Protein 6IS3 (pdb70)

Secondary structure (DSSP, 8-state):
--EEEEE-S-HHHHHHHHHHHHHTT-EEEEESSHHHHHHHHHHS--SEEEEESS-SSS-HHHHHHHHHHH----EEEEES---HHHHHHHHHTT-SEEEESS--HHHHHHHHHHHHTT-/--S-EEEEE-S-HHHHHHHHHHHHTTT-EEEEESSHHHHHHHHHHS--SEEEEESS-SSS-HHHHHHHHHHH----EEEEES---HHHHHHHHHTT-SEEEESS--HHHHHHHHHHHHTT-

B-factor: mean 36.01, std 20.31, range [8.59, 157.84]

Structure (mmCIF, N/CA/C/O backbone):
data_6IS3
#
_entry.id   6IS3
#
_cell.length_a   38.375
_cell.length_b   41.208
_cell.length_c   42.877
_cell.angle_alpha   97.50
_cell.angle_beta   118.85
_cell.angle_gamma   96.06
#
_symmetry.space_group_name_H-M   'P 1'
#
loop_
_entity.id
_entity.type
_entity.pdbx_descri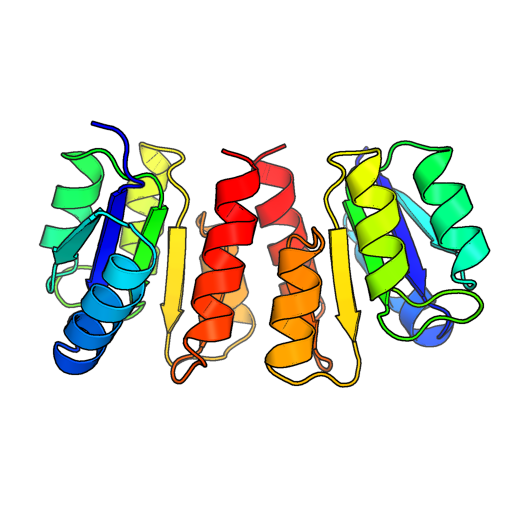ption
1 polymer 'Response regulator ArlR'
2 non-polymer 'CALCIUM ION'
3 non-polymer '2-(N-MORPHOLINO)-ETHANESULFONIC ACID'
4 water water
#
loop_
_atom_site.group_PDB
_atom_site.id
_atom_site.type_symbol
_atom_site.label_atom_id
_atom_site.label_alt_id
_atom_site.label_comp_id
_atom_site.label_asym_id
_atom_site.label_entity_id
_atom_site.label_seq_id
_atom_site.pdbx_PDB_ins_code
_atom_site.Cartn_x
_atom_site.Cartn_y
_atom_site.Cartn_z
_atom_site.occupancy
_atom_site.B_iso_or_equiv
_atom_site.auth_seq_id
_atom_site.auth_comp_id
_atom_site.auth_asym_id
_atom_site.auth_atom_id
_atom_site.pdbx_PDB_model_num
ATOM 1 N N . HIS A 1 6 ? 0.668 35.774 15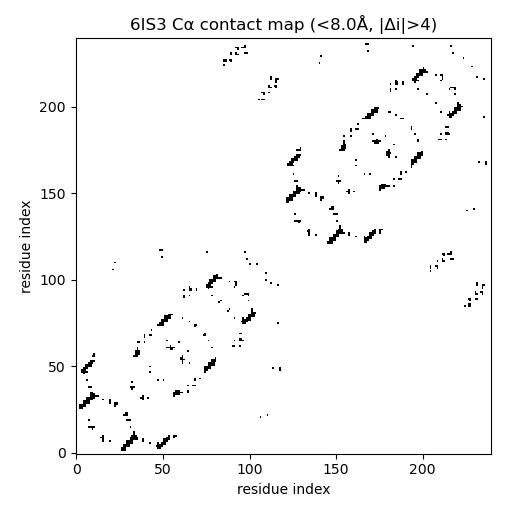.521 1.00 60.16 -1 HIS C N 1
ATOM 2 C CA . HIS A 1 6 ? 0.581 34.409 16.111 1.00 85.38 -1 HIS C CA 1
ATOM 3 C C . HIS A 1 6 ? 1.370 33.428 15.254 1.00 73.47 -1 HIS C C 1
ATOM 4 O O . HIS A 1 6 ? 1.689 33.712 14.096 1.00 87.32 -1 HIS C O 1
ATOM 8 N N . HIS A 1 7 ? 1.678 32.267 15.831 1.00 70.27 0 HIS C N 1
ATOM 9 C CA . HIS A 1 7 ? 2.622 31.336 15.229 1.00 81.16 0 HIS C CA 1
ATOM 10 C C . HIS A 1 7 ? 2.197 29.896 15.481 1.00 48.64 0 HIS C C 1
ATOM 11 O O . HIS A 1 7 ? 2.208 29.068 14.565 1.00 68.95 0 HIS C O 1
ATOM 25 N N . HIS A 1 8 ? 1.813 29.590 16.716 1.00 36.15 1 HIS C N 1
ATOM 26 C CA . HIS A 1 8 ? 1.583 28.206 17.093 1.00 32.41 1 HIS C CA 1
ATOM 27 C C . HIS A 1 8 ? 0.384 27.631 16.353 1.00 26.72 1 HIS C C 1
ATOM 28 O O . HIS A 1 8 ? -0.585 28.328 16.045 1.00 28.43 1 HIS C O 1
ATOM 42 N N . THR A 1 9 ? 0.471 26.338 16.063 1.00 19.76 2 THR C N 1
ATOM 43 C CA . THR A 1 9 ? -0.660 25.600 15.521 1.00 20.5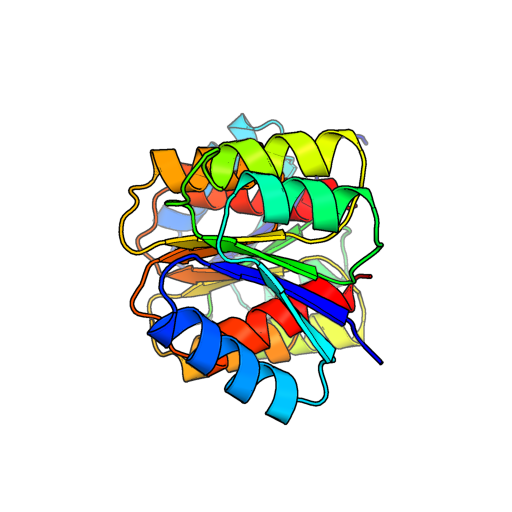7 2 THR C CA 1
ATOM 44 C C . THR A 1 9 ? -1.869 25.730 16.447 1.00 21.00 2 THR C C 1
ATOM 45 O O . THR A 1 9 ? -1.740 25.642 17.673 1.00 21.93 2 THR C O 1
ATOM 56 N N . GLN A 1 10 ? -3.053 25.965 15.855 1.00 19.74 3 GLN C N 1
ATOM 57 C CA . GLN A 1 10 ? -4.295 26.187 16.597 1.00 17.25 3 GLN C CA 1
ATOM 58 C C . GLN A 1 10 ? -5.231 24.997 16.381 1.00 14.84 3 GLN C C 1
ATOM 59 O O . GLN A 1 10 ? -5.566 24.658 15.239 1.00 16.60 3 GLN C O 1
ATOM 73 N N . ILE A 1 11 ? -5.614 24.364 17.481 1.00 17.24 4 ILE C N 1
ATOM 74 C CA . ILE A 1 11 ? -6.452 23.166 17.463 1.00 15.54 4 ILE C CA 1
ATOM 75 C C . ILE A 1 11 ? -7.708 23.425 18.282 1.00 19.16 4 ILE C C 1
ATOM 76 O O . ILE A 1 11 ? -7.651 24.006 19.375 1.00 19.16 4 ILE C O 1
ATOM 92 N N . LEU A 1 12 ? -8.849 23.008 17.737 1.00 16.50 5 LEU C N 1
ATOM 93 C CA . LEU A 1 12 ? -10.129 23.003 18.431 1.00 15.67 5 LEU C CA 1
ATOM 94 C C . LEU A 1 12 ? -10.480 21.559 18.776 1.00 16.98 5 LEU C C 1
ATOM 95 O O . LEU A 1 12 ? -10.442 20.680 17.901 1.00 18.33 5 LEU C O 1
ATOM 111 N N . ILE A 1 13 ? -10.834 21.310 20.031 1.00 15.31 6 ILE C N 1
ATOM 112 C CA . ILE A 1 13 ? -11.380 20.021 20.449 1.00 17.52 6 ILE C CA 1
ATOM 113 C C . ILE A 1 13 ? -12.845 20.227 20.770 1.00 19.06 6 ILE C C 1
ATOM 114 O O . ILE A 1 13 ? -13.188 21.128 21.542 1.00 18.84 6 ILE C O 1
ATOM 130 N N . VAL A 1 14 ? -13.710 19.373 20.228 1.00 18.24 7 VAL C N 1
ATOM 131 C CA . VAL A 1 14 ? -15.123 19.389 20.598 1.00 16.83 7 VAL C CA 1
ATOM 132 C C . VAL A 1 14 ? -15.419 18.043 21.236 1.00 25.98 7 VAL C C 1
ATOM 133 O O . VAL A 1 14 ? -15.452 17.022 20.542 1.00 23.17 7 VAL C O 1
ATOM 146 N N . GLU A 1 15 ? -15.586 18.043 22.557 1.00 25.69 8 GLU C N 1
ATOM 147 C CA . GLU A 1 15 ? -15.617 16.817 23.354 1.00 27.42 8 GLU C CA 1
ATOM 148 C C . GLU A 1 15 ? -16.398 17.125 24.620 1.00 27.45 8 GLU C C 1
ATOM 149 O O . GLU A 1 15 ? -16.033 18.053 25.345 1.00 25.90 8 GLU C O 1
ATOM 161 N N . ASP A 1 16 ? -17.486 16.390 24.865 1.00 35.58 9 ASP C N 1
ATOM 162 C CA . ASP A 1 16 ? -18.291 16.603 26.064 1.00 36.04 9 ASP C CA 1
ATOM 163 C C . ASP A 1 16 ? -17.848 15.739 27.240 1.00 48.03 9 ASP C C 1
ATOM 164 O O . ASP A 1 16 ? -18.259 16.011 28.374 1.00 61.90 9 ASP C O 1
ATOM 173 N N . GLU A 1 17 ? -17.011 14.730 27.009 1.00 40.89 10 GLU C N 1
ATOM 174 C CA . GLU A 1 17 ? -16.427 13.940 28.094 1.00 39.99 10 GLU C CA 1
ATOM 175 C C . GLU A 1 17 ? -15.264 14.753 28.669 1.00 39.81 10 GLU C C 1
ATOM 176 O O . GLU A 1 17 ? -14.136 14.700 28.167 1.00 39.20 10 GLU C O 1
ATOM 188 N N . GLN A 1 18 ? -15.539 15.506 29.743 1.00 48.14 11 GLN C N 1
ATOM 189 C CA . GLN A 1 18 ? -14.626 16.563 30.175 1.00 52.17 11 GLN C CA 1
ATOM 190 C C . GLN A 1 18 ? -13.289 16.020 30.668 1.00 46.78 11 GLN C C 1
ATOM 191 O O . GLN A 1 18 ? -12.273 16.718 30.573 1.00 61.31 11 GLN C O 1
ATOM 205 N N . ASN A 1 19 ? -13.255 14.793 31.188 1.00 42.71 12 ASN C N 1
ATOM 206 C CA . ASN A 1 19 ? -11.981 14.198 31.586 1.00 47.93 12 ASN C CA 1
ATOM 207 C C . ASN A 1 19 ? -11.074 13.961 30.381 1.00 47.60 12 ASN C C 1
ATOM 208 O O . ASN A 1 19 ? -9.892 14.328 30.402 1.00 63.07 12 ASN C O 1
ATOM 219 N N . LEU A 1 20 ? -11.601 13.338 29.321 1.00 39.94 13 LEU C N 1
ATOM 220 C CA . LEU A 1 20 ? -10.809 13.185 28.106 1.00 43.71 13 LEU C CA 1
ATOM 221 C C . LEU A 1 20 ? -10.465 14.543 27.523 1.00 30.62 13 LEU C C 1
ATOM 222 O O . LEU A 1 20 ? -9.349 14.752 27.022 1.00 33.07 13 LEU C O 1
ATOM 238 N N . ALA A 1 21 ? -11.415 15.478 27.573 1.00 27.42 14 ALA C N 1
ATOM 239 C CA . ALA A 1 21 ? -11.157 16.800 27.012 1.00 30.55 14 ALA C CA 1
ATOM 240 C C . ALA A 1 21 ? -9.955 17.447 27.679 1.00 28.74 14 ALA C C 1
ATOM 241 O O . ALA A 1 21 ? -9.127 18.070 27.010 1.00 26.44 14 ALA C O 1
ATOM 248 N N . ARG A 1 22 ? -9.847 17.334 29.006 1.00 32.04 15 ARG C N 1
ATOM 249 C CA . ARG A 1 22 ? -8.743 18.005 29.675 1.00 33.67 15 ARG C CA 1
ATOM 250 C C . ARG A 1 22 ? -7.433 17.250 29.475 1.00 27.65 15 ARG C C 1
ATOM 251 O O . ARG A 1 22 ? -6.372 17.878 29.390 1.00 29.57 15 ARG C O 1
ATOM 272 N N . PHE A 1 23 ? -7.487 15.918 29.351 1.00 32.99 16 PHE C N 1
ATOM 273 C CA . PHE A 1 23 ? -6.292 15.149 29.002 1.00 42.37 16 PHE C CA 1
ATOM 274 C C . PHE A 1 23 ? -5.774 15.536 27.622 1.00 27.25 16 PHE C C 1
ATOM 275 O O . PHE A 1 23 ? -4.565 15.733 27.425 1.00 27.58 16 PHE C O 1
ATOM 292 N N . LEU A 1 24 ? -6.677 15.661 26.647 1.00 28.48 17 LEU C N 1
ATOM 293 C CA . LEU A 1 24 ? -6.253 16.037 25.302 1.00 30.36 17 LEU C CA 1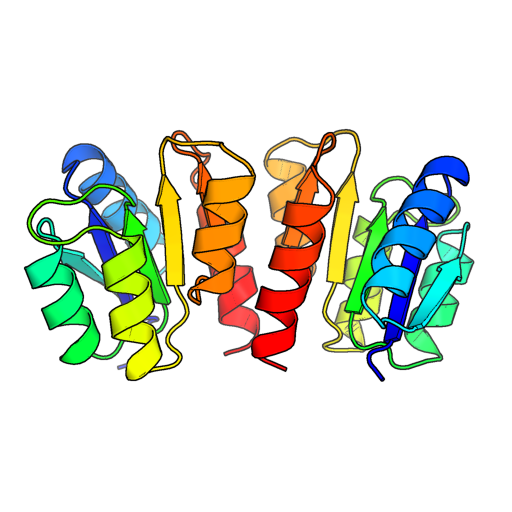
ATOM 294 C C . LEU A 1 24 ? -5.682 17.446 25.268 1.00 23.46 17 LEU C C 1
ATOM 295 O O . LEU A 1 24 ? -4.665 17.695 24.613 1.00 26.05 17 LEU C O 1
ATOM 311 N N . GLU A 1 25 ? -6.344 18.396 25.925 1.00 25.14 18 GLU C N 1
ATOM 312 C CA . GLU A 1 25 ? -5.813 19.750 25.953 1.00 30.32 18 GLU C CA 1
ATOM 313 C C . GLU A 1 25 ? -4.399 19.759 26.518 1.00 23.19 18 GLU C C 1
ATOM 314 O O . GLU A 1 25 ? -3.500 20.401 25.967 1.00 28.75 18 GLU C O 1
ATOM 326 N N . LEU A 1 26 ? -4.171 19.033 27.613 1.00 25.97 19 LEU C N 1
ATOM 327 C CA . LEU A 1 26 ? -2.843 19.065 28.215 1.00 30.56 19 LEU C CA 1
ATOM 328 C C . LEU A 1 26 ? -1.815 18.417 27.302 1.00 29.96 19 LEU C C 1
ATOM 329 O O . LEU A 1 26 ? -0.741 18.980 27.065 1.00 28.83 19 LEU C O 1
ATOM 345 N N . GLU A 1 27 ? -2.140 17.242 26.746 1.00 24.83 20 GLU C N 1
ATOM 346 C CA . GLU A 1 27 ? -1.200 16.561 25.863 1.00 25.19 20 GLU C CA 1
ATOM 347 C C . GLU A 1 27 ? -0.897 17.394 24.622 1.00 23.01 20 GLU C C 1
ATOM 348 O O . GLU A 1 27 ? 0.263 17.487 24.192 1.00 24.84 20 GLU C O 1
ATOM 360 N N . LEU A 1 28 ? -1.928 17.993 24.013 1.00 22.13 21 LEU C N 1
ATOM 361 C CA . LEU A 1 28 ? -1.693 18.814 22.833 1.00 23.27 21 LEU C CA 1
ATOM 362 C C . LEU A 1 28 ? -0.914 20.082 23.184 1.00 24.44 21 LEU C C 1
ATOM 363 O O . LEU A 1 28 ? -0.047 20.519 22.409 1.00 22.23 21 LEU C O 1
ATOM 379 N N . THR A 1 29 ? -1.206 20.693 24.335 1.00 24.45 22 THR C N 1
ATOM 380 C CA . THR A 1 29 ? -0.466 21.890 24.715 1.00 23.04 22 THR C CA 1
ATOM 381 C C . THR A 1 29 ? 1.018 21.582 24.905 1.00 24.72 22 THR C C 1
ATOM 382 O O . THR A 1 29 ? 1.869 22.455 24.680 1.00 24.73 22 THR C O 1
ATOM 393 N N . HIS A 1 30 ? 1.350 20.355 25.315 1.00 31.30 23 HIS C N 1
ATOM 394 C CA . HIS A 1 30 ? 2.746 19.962 25.466 1.00 30.42 23 HIS C CA 1
ATOM 395 C C . HIS A 1 30 ? 3.444 19.714 24.133 1.00 39.15 23 HIS C C 1
ATOM 396 O O . HIS A 1 30 ? 4.667 19.546 24.123 1.00 38.27 23 HIS C O 1
ATOM 410 N N . GLU A 1 31 ? 2.711 19.676 23.020 1.00 25.87 24 GLU C N 1
ATOM 411 C CA . GLU A 1 31 ? 3.297 19.647 21.690 1.00 28.39 24 GLU C CA 1
ATOM 412 C C . GLU A 1 31 ? 3.421 21.032 21.081 1.00 26.25 24 GLU C C 1
ATOM 413 O O . GLU A 1 31 ? 3.626 21.143 19.868 1.00 29.20 24 GLU C O 1
ATOM 425 N N . ASN A 1 32 ? 3.301 22.091 21.901 1.00 24.33 25 ASN C N 1
ATOM 426 C CA . ASN A 1 32 ? 3.350 23.487 21.452 1.00 23.91 25 ASN C CA 1
ATOM 427 C C . ASN A 1 32 ? 2.151 23.859 20.580 1.00 30.42 25 ASN C C 1
ATOM 428 O O . ASN A 1 32 ? 2.275 24.672 19.655 1.00 28.82 25 ASN C O 1
ATOM 439 N N . TYR A 1 33 ? 1.001 23.255 20.851 1.00 23.06 26 TYR C N 1
ATOM 440 C CA . TYR A 1 33 ? -0.244 23.614 20.200 1.00 21.08 26 TYR C CA 1
ATOM 441 C C . TYR A 1 33 ? -1.065 24.543 21.092 1.00 20.47 26 TYR C C 1
ATOM 442 O O . TYR A 1 33 ? -1.028 24.446 22.320 1.00 25.87 26 TYR C O 1
ATOM 460 N N . ASN A 1 34 ? -1.781 25.474 20.461 1.00 21.50 27 ASN C N 1
ATOM 461 C CA . ASN A 1 34 ? -2.703 26.380 21.153 1.00 22.16 27 ASN C CA 1
ATOM 462 C C . ASN A 1 34 ? -4.120 25.822 20.981 1.00 25.41 27 ASN C C 1
ATOM 463 O O . ASN A 1 34 ? -4.665 25.795 19.870 1.00 28.86 27 ASN C O 1
ATOM 474 N N . VAL A 1 35 ? -4.712 25.379 22.084 1.00 18.94 28 VAL C N 1
ATOM 475 C CA . VAL A 1 35 ? -5.896 24.539 22.096 1.00 18.92 28 VAL C CA 1
ATOM 476 C C . VAL A 1 35 ? -7.072 25.343 22.636 1.00 21.76 28 VAL C C 1
ATOM 477 O O . VAL A 1 35 ? -6.968 25.980 23.698 1.00 23.48 28 VAL C O 1
ATOM 490 N N . ASP A 1 36 ? -8.191 25.296 21.917 1.00 20.07 29 ASP C N 1
ATOM 491 C CA . ASP A 1 36 ? -9.486 25.721 22.439 1.00 16.20 29 ASP C CA 1
ATOM 492 C C . ASP A 1 36 ? -10.371 24.486 22.520 1.00 19.80 29 ASP C C 1
ATOM 493 O O . ASP A 1 36 ? -10.232 23.558 21.718 1.00 23.13 29 ASP C O 1
ATOM 502 N N . THR A 1 37 ? -11.257 24.471 23.517 1.00 20.72 30 THR C N 1
ATOM 503 C CA . THR A 1 37 ? -12.138 23.347 23.774 1.00 19.33 30 THR C CA 1
ATOM 504 C C . THR A 1 37 ? -13.578 23.833 23.809 1.00 21.37 30 THR C C 1
ATOM 505 O O . THR A 1 37 ? -13.868 24.907 24.366 1.00 22.48 30 THR C O 1
ATOM 516 N N . GLU A 1 38 ? -14.471 23.019 23.233 1.00 22.54 31 GLU C N 1
ATOM 517 C CA . GLU A 1 38 ? -15.914 23.188 23.350 1.00 21.79 31 GLU C CA 1
ATOM 518 C C . GLU A 1 38 ? -16.538 21.870 23.789 1.00 19.76 31 GLU C C 1
ATOM 519 O O . GLU A 1 38 ? -16.109 20.794 23.373 1.00 23.29 31 GLU C O 1
ATOM 531 N N . TYR A 1 39 ? -17.532 21.963 24.681 1.00 23.12 32 TYR C N 1
ATOM 532 C CA . TYR A 1 39 ? -18.182 20.781 25.218 1.00 28.14 32 TYR C CA 1
ATOM 533 C C . TYR A 1 39 ? -19.518 20.491 24.548 1.00 33.24 32 TYR C C 1
ATOM 534 O O . TYR A 1 39 ? -20.001 19.357 24.624 1.00 59.45 32 TYR C O 1
ATOM 552 N N . ASP A 1 40 ? -20.102 21.477 23.881 1.00 28.41 33 ASP C N 1
ATOM 553 C CA . ASP A 1 40 ? -21.388 21.354 23.213 1.00 28.23 33 ASP C CA 1
ATOM 554 C C . ASP A 1 40 ? -21.185 21.361 21.702 1.00 25.98 33 ASP C C 1
ATOM 555 O O . ASP A 1 40 ? -20.359 22.118 21.186 1.00 26.28 33 ASP C O 1
ATOM 564 N N . GLY A 1 41 ? -21.915 20.490 21.000 1.00 28.91 34 GLY C N 1
ATOM 565 C CA . GLY A 1 41 ? -21.697 20.343 19.565 1.00 30.03 34 GLY C CA 1
ATOM 566 C C . GLY A 1 41 ? -22.014 21.614 18.798 1.00 26.39 34 GLY C C 1
ATOM 567 O O . GLY A 1 41 ? -21.312 21.968 17.845 1.00 25.49 34 GLY C O 1
ATOM 571 N N . GLN A 1 42 ? -23.076 22.313 19.192 1.00 26.82 35 GLN C N 1
ATOM 572 C CA . GLN A 1 42 ? -23.402 23.567 18.526 1.00 25.65 35 GLN C CA 1
ATOM 573 C C . GLN A 1 42 ? -22.370 24.640 18.849 1.00 26.77 35 GLN C C 1
ATOM 574 O O . GLN A 1 42 ? -21.919 25.369 17.958 1.00 25.64 35 GLN C O 1
ATOM 588 N N . ASP A 1 43 ? -21.982 24.763 20.119 1.00 25.31 36 ASP C N 1
ATOM 589 C CA . ASP A 1 43 ? -20.886 25.665 20.456 1.00 21.54 36 ASP C CA 1
ATOM 590 C C . ASP A 1 43 ? -19.641 25.312 19.649 1.00 19.94 36 ASP C C 1
ATOM 591 O O . ASP A 1 43 ? -18.875 26.197 19.246 1.00 23.31 36 ASP C O 1
ATOM 600 N N . GLY A 1 44 ? -19.409 24.017 19.434 1.00 19.26 37 GLY C N 1
ATOM 601 C CA . GLY A 1 44 ? -18.229 23.598 18.692 1.00 20.81 37 GLY C CA 1
ATOM 602 C C . GLY A 1 44 ? -18.311 24.000 17.237 1.00 18.93 37 GLY C C 1
ATOM 603 O O . GLY A 1 44 ? -17.334 24.493 16.672 1.00 20.23 37 GLY C O 1
ATOM 607 N N . LEU A 1 45 ? -19.470 23.800 16.611 1.00 22.23 38 LEU C N 1
ATOM 608 C CA . LEU A 1 45 ? -19.660 24.262 15.239 1.00 24.72 38 LEU C CA 1
ATOM 609 C C . LEU A 1 45 ? -19.517 25.776 15.149 1.00 21.81 38 LEU C C 1
ATOM 610 O O . LEU A 1 45 ? -18.828 26.305 14.264 1.00 21.03 38 LEU C O 1
ATOM 626 N N . ASP A 1 46 ? -20.172 26.497 16.059 1.00 20.68 39 ASP C N 1
ATOM 627 C CA . ASP A 1 46 ? -20.044 27.947 16.080 1.00 20.33 39 ASP C CA 1
ATOM 628 C C . ASP A 1 46 ? -18.592 28.386 16.161 1.00 20.90 39 ASP C C 1
ATOM 629 O O . ASP A 1 46 ? -18.191 29.345 15.491 1.00 23.54 39 ASP C O 1
ATOM 638 N N . LYS A 1 47 ? -17.798 27.722 17.007 1.00 18.80 40 LYS C N 1
ATOM 639 C CA . LYS A 1 47 ? -16.423 28.147 17.226 1.00 18.19 40 LYS C CA 1
ATOM 640 C C . LYS A 1 47 ? -15.585 27.854 15.997 1.00 18.80 40 LYS C C 1
ATOM 641 O O . LYS A 1 47 ? -14.729 28.665 15.610 1.00 19.80 40 LYS C O 1
ATOM 660 N N . ALA A 1 48 ? -15.841 26.712 15.359 1.00 19.81 41 ALA C N 1
ATOM 661 C CA . ALA A 1 48 ? -15.110 26.352 14.151 1.00 17.88 41 ALA C CA 1
ATOM 662 C C . ALA A 1 48 ? -15.321 27.387 13.058 1.00 19.97 41 ALA C C 1
ATOM 663 O O . ALA A 1 48 ? -14.423 27.648 12.245 1.00 21.98 41 ALA C O 1
ATOM 670 N N . LEU A 1 49 ? -16.533 27.928 12.960 1.00 18.71 42 LEU C N 1
ATOM 671 C CA . LEU A 1 49 ? -16.846 28.864 11.892 1.00 19.22 42 LEU C CA 1
ATOM 672 C C . LEU A 1 49 ? -16.485 30.300 12.239 1.00 22.33 42 LEU C C 1
ATOM 673 O O . LEU A 1 49 ? -16.458 31.142 11.338 1.00 30.42 42 LEU C O 1
ATOM 689 N N . SER A 1 50 ? -16.176 30.600 13.506 1.00 24.64 43 SER C N 1
ATOM 690 C CA . SER A 1 50 ? -15.852 31.960 13.913 1.00 25.48 43 SER C CA 1
ATOM 691 C C . SER A 1 50 ? -14.385 32.183 14.259 1.00 22.96 43 SER C C 1
ATOM 692 O O . SER A 1 50 ? -13.989 33.331 14.496 1.00 27.71 43 SER C O 1
ATOM 700 N N . HIS A 1 51 ? -13.570 31.134 14.285 1.00 20.17 44 HIS C N 1
ATOM 701 C CA . HIS A 1 51 ? -12.167 31.245 14.649 1.00 17.90 44 HIS C CA 1
ATOM 702 C C . HIS A 1 51 ? -11.341 30.301 13.783 1.00 17.28 44 HIS C C 1
ATOM 703 O O . HIS A 1 51 ? -11.814 29.247 13.348 1.00 18.85 44 HIS C O 1
ATOM 717 N N . TYR A 1 52 ? -10.109 30.707 13.507 1.00 20.16 45 TYR C N 1
ATOM 718 C CA . TYR A 1 52 ? -9.260 29.937 12.615 1.00 24.48 45 TYR C CA 1
ATOM 719 C C . TYR A 1 52 ? -8.595 28.804 13.377 1.00 19.37 45 TYR C C 1
ATOM 720 O O . TYR A 1 52 ? -8.019 29.009 14.451 1.00 19.44 45 TYR C O 1
ATOM 738 N N . TYR A 1 53 ? -8.672 27.609 12.806 1.00 16.48 46 TYR C N 1
ATOM 739 C CA . TYR A 1 53 ? -7.969 26.453 13.338 1.00 14.88 46 TYR C CA 1
ATOM 740 C C . TYR A 1 53 ? -7.182 25.765 12.234 1.00 18.67 46 TYR C C 1
ATOM 741 O O . TYR A 1 53 ? -7.632 25.681 11.088 1.00 18.60 46 TYR C O 1
ATOM 759 N N . ASP A 1 54 ? -6.000 25.280 12.599 1.00 15.61 47 ASP C N 1
ATOM 760 C CA . ASP A 1 54 ? -5.253 24.406 11.702 1.00 15.88 47 ASP C CA 1
ATOM 761 C C . ASP A 1 54 ? -5.839 22.999 11.663 1.00 18.22 47 ASP C C 1
ATOM 762 O O . ASP A 1 54 ? -5.665 22.289 10.667 1.00 19.00 47 ASP C O 1
ATOM 771 N N . LEU A 1 55 ? -6.524 22.569 12.725 1.00 16.49 48 LEU C N 1
ATOM 772 C CA . LEU A 1 55 ? -7.075 21.219 12.775 1.00 14.13 48 LEU C CA 1
ATOM 773 C C . LEU A 1 55 ? -8.153 21.211 13.855 1.00 15.54 48 LEU C C 1
ATOM 774 O O . LEU A 1 55 ? -8.012 21.873 14.879 1.00 15.39 48 LEU C O 1
ATOM 790 N N . ILE A 1 56 ? -9.212 20.444 13.620 1.00 14.73 49 ILE C N 1
ATOM 791 C CA . ILE A 1 56 ? -10.343 20.316 14.529 1.00 15.11 49 ILE C CA 1
ATOM 792 C C . ILE A 1 56 ? -10.509 18.846 14.864 1.00 18.46 49 ILE C C 1
ATOM 793 O O . ILE A 1 56 ? -10.512 18.002 13.954 1.00 16.10 49 ILE C O 1
ATOM 809 N N . ILE A 1 57 ? -10.674 18.542 16.162 1.00 13.99 50 ILE C N 1
ATOM 810 C CA . ILE A 1 57 ? -10.932 17.191 16.657 1.00 15.37 50 ILE C CA 1
ATOM 811 C C . ILE A 1 57 ? -12.378 17.155 17.128 1.00 18.43 50 ILE C C 1
ATOM 812 O O . ILE A 1 57 ? -12.771 17.949 17.984 1.00 17.99 50 ILE C O 1
ATOM 828 N N . LEU A 1 58 ? -13.175 16.236 16.570 1.00 18.73 51 LEU C N 1
ATOM 829 C CA . LEU A 1 58 ? -14.590 16.128 16.890 1.00 15.63 51 LEU C CA 1
ATOM 830 C C . LEU A 1 58 ? -14.930 14.755 17.454 1.00 22.82 51 LEU C C 1
ATOM 831 O O . LEU A 1 58 ? -14.718 13.723 16.793 1.00 21.92 51 LEU C O 1
ATOM 847 N N . ASP A 1 59 ? -15.547 14.755 18.625 1.00 22.57 52 ASP C N 1
ATOM 848 C CA . ASP A 1 59 ? -16.194 13.548 19.129 1.00 26.39 52 ASP C CA 1
ATOM 849 C C . ASP A 1 59 ? -17.466 13.303 18.329 1.00 26.18 52 ASP C C 1
ATOM 850 O O . ASP A 1 59 ? -18.190 14.240 17.982 1.00 33.18 52 ASP C O 1
ATOM 859 N N . LEU A 1 60 ? -17.750 12.026 18.043 1.00 36.22 53 LEU C N 1
ATOM 860 C CA . LEU A 1 60 ? -18.913 11.697 17.219 1.00 48.87 53 LEU C CA 1
ATOM 861 C C . LEU A 1 60 ? -20.218 12.058 17.922 1.00 36.25 53 LEU C C 1
ATOM 862 O O . LEU A 1 60 ? -21.130 12.605 17.294 1.00 40.94 53 LEU C O 1
ATOM 878 N N . MET A 1 61 ? -20.334 11.753 19.217 1.00 40.14 54 MET C N 1
ATOM 879 C CA . MET A 1 61 ? -21.593 11.891 19.945 1.00 55.42 54 MET C CA 1
ATOM 880 C C . MET A 1 61 ? -21.507 13.114 20.847 1.00 46.30 54 MET C C 1
ATOM 881 O O . MET A 1 61 ? -20.740 13.128 21.817 1.00 41.10 54 MET C O 1
ATOM 895 N N . LEU A 1 62 ? -22.313 14.122 20.541 1.00 35.34 55 LEU C N 1
ATOM 896 C CA . LEU A 1 62 ? -22.249 15.403 21.219 1.00 43.01 55 LEU C CA 1
ATOM 897 C C . LEU A 1 62 ? -23.647 15.936 21.451 1.00 42.01 55 LEU C C 1
ATOM 898 O O . LEU A 1 62 ? -24.554 15.690 20.642 1.00 50.26 55 LEU C O 1
ATOM 914 N N . PRO A 1 63 ? -23.852 16.706 22.515 1.00 46.87 56 PRO C N 1
ATOM 915 C CA . PRO A 1 63 ? -25.137 17.379 22.684 1.00 38.73 56 PRO C CA 1
ATOM 916 C C . PRO A 1 63 ? -25.344 18.405 21.586 1.00 50.69 56 PRO C C 1
ATOM 917 O O . PRO A 1 63 ? -24.384 18.920 21.004 1.00 32.17 56 PRO C O 1
ATOM 928 N N . SER A 1 64 ? -26.623 18.659 21.289 1.00 41.30 57 SER C N 1
ATOM 929 C CA . SER A 1 64 ? -27.082 19.690 20.360 1.00 43.11 57 SER C CA 1
ATOM 930 C C . SER A 1 64 ? -26.968 19.239 18.908 1.00 39.54 57 SER C C 1
ATOM 931 O O . SER A 1 64 ? -27.963 19.229 18.178 1.00 43.94 57 SER C O 1
ATOM 939 N N . ILE A 1 65 ? -25.766 18.878 18.469 1.00 34.43 58 ILE C N 1
ATOM 940 C CA . ILE A 1 65 ? -25.536 18.463 17.090 1.00 44.24 58 ILE C CA 1
ATOM 941 C C . ILE A 1 65 ? -24.392 17.459 17.112 1.00 42.25 58 ILE C C 1
ATOM 942 O O . ILE A 1 65 ? -23.447 17.601 17.890 1.00 33.88 58 ILE C O 1
ATOM 958 N N . ASN A 1 66 ? -24.492 16.418 16.290 1.00 38.61 59 ASN C N 1
ATOM 959 C CA . ASN A 1 66 ? -23.537 15.327 16.393 1.00 30.85 59 ASN C CA 1
ATOM 960 C C . ASN A 1 66 ? -22.345 15.555 15.465 1.00 34.54 59 ASN C C 1
ATOM 961 O O . ASN A 1 66 ? -22.353 16.425 14.593 1.00 35.36 59 ASN C O 1
ATOM 972 N N . GLY A 1 67 ? -21.313 14.743 15.668 1.00 29.42 60 GLY C N 1
ATOM 973 C CA . GLY A 1 67 ? -20.031 15.009 15.028 1.00 28.53 60 GLY C CA 1
ATOM 974 C C . GLY A 1 67 ? -20.071 14.941 13.512 1.00 32.53 60 GLY C C 1
ATOM 975 O O . GLY A 1 67 ? -19.406 15.731 12.839 1.00 29.34 60 GLY C O 1
ATOM 979 N N . LEU A 1 68 ? -20.796 13.962 12.948 1.00 32.23 61 LEU C N 1
ATOM 980 C CA . LEU A 1 68 ? -20.851 13.867 11.492 1.00 24.67 61 LEU C CA 1
ATOM 981 C C . LEU A 1 68 ? -21.532 15.088 10.897 1.00 25.99 61 LEU C C 1
ATOM 982 O O . LEU A 1 68 ? -21.097 15.607 9.862 1.00 30.14 61 LEU C O 1
ATOM 998 N N . GLU A 1 69 ? -22.609 15.559 11.535 1.00 29.01 62 GLU C N 1
ATOM 999 C CA . GLU A 1 69 ? -23.285 16.756 11.053 1.00 40.62 62 GLU C CA 1
ATOM 1000 C C . GLU A 1 69 ? -22.395 17.974 11.222 1.00 23.11 62 GLU C C 1
ATOM 1001 O O . GLU A 1 69 ? -22.355 18.854 10.351 1.00 34.34 62 GLU C O 1
ATOM 1013 N N . ILE A 1 70 ? -21.688 18.065 12.357 1.00 28.96 63 ILE C N 1
ATOM 1014 C CA . ILE A 1 70 ? -20.721 19.143 12.524 1.00 22.23 63 ILE C CA 1
ATOM 1015 C C . ILE A 1 70 ? -19.697 19.088 11.406 1.00 23.62 63 ILE C C 1
ATOM 1016 O O . ILE A 1 70 ? -19.425 20.093 10.744 1.00 24.53 63 ILE C O 1
ATOM 1032 N N . CYS A 1 71 ? -19.125 17.901 11.177 1.00 25.23 64 CYS C N 1
ATOM 1033 C CA . CYS A 1 71 ? -18.149 17.720 10.106 1.00 24.89 64 CYS C CA 1
ATOM 1034 C C . CYS A 1 71 ? -18.696 18.233 8.782 1.00 24.50 64 CYS C C 1
ATOM 1035 O O . CYS A 1 71 ? -18.028 18.989 8.067 1.00 28.15 64 CYS C O 1
ATOM 1043 N N . ARG A 1 72 ? -19.897 17.782 8.415 1.00 29.77 65 ARG C N 1
ATOM 1044 C CA . ARG A 1 72 ? -20.502 18.190 7.152 1.00 37.80 65 ARG C CA 1
ATOM 1045 C C . ARG A 1 72 ? -20.702 19.703 7.096 1.00 38.19 65 ARG C C 1
ATOM 1046 O O . ARG A 1 72 ? -20.397 20.347 6.084 1.00 29.13 65 ARG C O 1
ATOM 1067 N N . LYS A 1 73 ? -21.213 20.296 8.181 1.00 38.23 66 LYS C N 1
ATOM 1068 C CA . LYS A 1 73 ? -21.464 21.735 8.179 1.00 33.16 66 LYS C CA 1
ATOM 1069 C C . LYS A 1 73 ? -20.169 22.532 8.054 1.00 31.65 66 LYS C C 1
ATOM 1070 O O . LYS A 1 73 ? -20.131 23.557 7.361 1.00 34.53 66 LYS C O 1
ATOM 1089 N N . ILE A 1 74 ? -19.093 22.079 8.705 1.00 28.89 67 ILE C N 1
ATOM 1090 C CA . ILE A 1 74 ? -17.806 22.751 8.549 1.00 26.12 67 ILE C CA 1
ATOM 1091 C C . ILE A 1 74 ? -17.346 22.668 7.099 1.00 27.40 67 ILE C C 1
ATOM 1092 O O . ILE A 1 74 ? -16.851 23.647 6.530 1.00 28.53 67 ILE C O 1
ATOM 1108 N N . ARG A 1 75 ? -17.508 21.502 6.478 1.00 37.32 68 ARG C N 1
ATOM 1109 C CA . ARG A 1 75 ? -17.003 21.307 5.122 1.00 35.98 68 ARG C CA 1
ATOM 1110 C C . ARG A 1 75 ? -17.733 22.150 4.095 1.00 36.58 68 ARG C C 1
ATOM 1111 O O . ARG A 1 75 ? -17.162 22.464 3.046 1.00 39.93 68 ARG C O 1
ATOM 1132 N N . GLN A 1 76 ? -18.996 22.493 4.349 1.00 44.93 69 GLN C N 1
ATOM 1133 C CA . GLN A 1 76 ? -19.689 23.421 3.468 1.00 47.80 69 GLN C CA 1
ATOM 1134 C C . GLN A 1 76 ? -18.955 24.749 3.376 1.00 59.99 69 GLN C C 1
ATOM 1135 O O . GLN A 1 76 ? 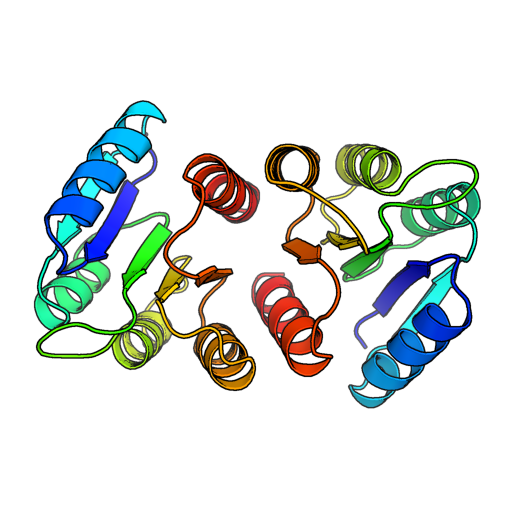-19.088 25.465 2.379 1.00 55.40 69 GLN C O 1
ATOM 1149 N N . GLN A 1 77 ? -18.177 25.095 4.400 1.00 39.21 70 GLN C N 1
ATOM 1150 C CA . GLN A 1 77 ? -17.620 26.432 4.527 1.00 45.14 70 GLN C CA 1
ATOM 1151 C C . GLN A 1 77 ? -16.105 26.494 4.561 1.00 54.15 70 GLN C C 1
ATOM 1152 O O . GLN A 1 77 ? -15.551 27.539 4.222 1.00 32.70 70 GLN C O 1
ATOM 1166 N N . GLN A 1 78 ? -15.415 25.435 4.966 1.00 31.45 71 GLN C N 1
ATOM 1167 C CA . GLN A 1 78 ? -13.965 25.511 5.031 1.00 31.15 71 GLN C CA 1
ATOM 1168 C C . GLN A 1 78 ? -13.352 24.138 4.835 1.00 24.95 71 GLN C C 1
ATOM 1169 O O . GLN A 1 78 ? -14.013 23.101 4.964 1.00 27.26 71 GLN C O 1
ATOM 1183 N N . SER A 1 79 ? -12.067 24.156 4.498 1.00 24.19 72 SER C N 1
ATOM 1184 C CA . SER A 1 79 ? -11.305 22.952 4.217 1.00 27.64 72 SER C CA 1
ATOM 1185 C C . SER A 1 79 ? -10.496 22.486 5.413 1.00 22.99 72 SER C C 1
ATOM 1186 O O . SER A 1 79 ? -9.646 21.599 5.273 1.00 25.31 72 SER C O 1
ATOM 1194 N N . THR A 1 80 ? -10.748 23.067 6.578 1.00 19.05 73 THR C N 1
ATOM 1195 C CA . THR A 1 80 ? -9.980 22.798 7.787 1.00 16.31 73 THR C CA 1
ATOM 1196 C C . THR A 1 80 ? -9.871 21.313 8.052 1.00 16.86 73 THR C C 1
ATOM 1197 O O . THR A 1 80 ? -10.903 20.620 8.093 1.00 19.73 73 THR C O 1
ATOM 1208 N N . PRO A 1 81 ? -8.676 20.767 8.274 1.00 19.15 74 PRO C N 1
ATOM 1209 C CA . PRO A 1 81 ? -8.550 19.357 8.618 1.00 16.22 74 PRO C CA 1
ATOM 1210 C C . PRO A 1 81 ? -9.384 18.993 9.836 1.00 16.42 74 PRO C C 1
ATOM 1211 O O . PRO A 1 81 ? -9.464 19.748 10.800 1.00 17.68 74 PRO C O 1
ATOM 1222 N N . ILE A 1 82 ? -9.983 17.801 9.789 1.00 16.58 75 ILE C N 1
ATOM 1223 C CA . ILE A 1 82 ? -10.858 17.301 10.840 1.00 13.77 75 ILE C CA 1
ATOM 1224 C C . ILE A 1 82 ? -10.448 15.876 11.154 1.00 15.72 75 ILE C C 1
ATOM 1225 O O . ILE A 1 82 ? -10.299 15.059 10.240 1.00 17.29 75 ILE C O 1
ATOM 1241 N N . ILE A 1 83 ? -10.326 15.567 12.441 1.00 15.05 76 ILE C N 1
ATOM 1242 C CA . ILE A 1 83 ? -10.200 14.197 12.913 1.00 18.80 76 ILE C CA 1
ATOM 1243 C C . ILE A 1 83 ? -11.422 13.897 13.761 1.00 19.58 76 ILE C C 1
ATOM 1244 O O . ILE A 1 83 ? -11.738 14.647 14.685 1.00 18.75 76 ILE C O 1
ATOM 1260 N N . ILE A 1 84 ? -12.083 12.783 13.487 1.00 16.32 77 ILE C N 1
ATOM 1261 C CA . ILE A 1 84 ? -13.195 12.309 14.302 1.00 19.00 77 ILE C CA 1
ATOM 1262 C C . ILE A 1 84 ? -12.691 11.245 15.267 1.00 18.45 77 ILE C C 1
ATOM 1263 O O . ILE A 1 84 ? -11.909 10.370 14.880 1.00 20.81 77 ILE C O 1
ATOM 1279 N N . ILE A 1 85 ? -13.101 11.347 16.533 1.00 18.91 78 ILE C N 1
ATOM 1280 C CA . ILE A 1 85 ? -12.867 10.319 17.539 1.00 21.56 78 ILE C CA 1
ATOM 1281 C C . ILE A 1 85 ? -14.217 9.753 17.956 1.00 26.61 78 ILE C C 1
ATOM 1282 O O . ILE A 1 85 ? -15.179 10.503 18.160 1.00 25.00 78 ILE C O 1
ATOM 1298 N N . THR A 1 86 ? -14.289 8.431 18.070 1.00 22.28 79 THR C N 1
ATOM 1299 C CA . THR A 1 86 ? -15.547 7.754 18.365 1.00 20.60 79 THR C CA 1
ATOM 1300 C C . THR A 1 86 ? -15.277 6.488 19.161 1.00 27.16 79 THR C C 1
ATOM 1301 O O . THR A 1 86 ? -14.181 5.926 19.111 1.00 27.03 79 THR C O 1
ATOM 1312 N N . ALA A 1 87 ? -16.306 6.037 19.886 1.00 28.30 80 ALA C N 1
ATOM 1313 C CA . ALA A 1 87 ? -16.303 4.698 20.464 1.00 52.10 80 ALA C CA 1
ATOM 1314 C C . ALA A 1 87 ? -16.792 3.640 19.483 1.00 51.64 80 ALA C C 1
ATOM 1315 O O . ALA A 1 87 ? -16.553 2.449 19.712 1.00 70.78 80 ALA C O 1
ATOM 1322 N N . LYS A 1 88 ? -17.462 4.043 18.404 1.00 56.19 81 LYS C N 1
ATOM 1323 C CA . LYS A 1 88 ? -18.054 3.109 17.453 1.00 64.45 81 LYS C CA 1
ATOM 1324 C C . LYS A 1 88 ? -17.024 2.733 16.392 1.00 66.46 81 LYS C C 1
ATOM 1325 O O . LYS A 1 88 ? -16.542 3.597 15.650 1.00 61.81 81 LYS C O 1
ATOM 1329 N N . SER A 1 89 ? -16.707 1.440 16.308 1.00 73.98 82 SER C N 1
ATOM 1330 C CA . SER A 1 89 ? -15.666 0.931 15.422 1.00 55.29 82 SER C CA 1
ATOM 1331 C C . SER A 1 89 ? -16.211 0.379 14.105 1.00 52.86 82 SER C C 1
ATOM 1332 O O . SER A 1 89 ? -15.468 -0.279 13.368 1.00 63.96 82 SER C O 1
ATOM 1340 N N . ASP A 1 90 ? -17.474 0.639 13.783 1.00 56.73 83 ASP C N 1
ATOM 1341 C CA . ASP A 1 90 ? -18.066 0.095 12.568 1.00 49.46 83 ASP C CA 1
ATOM 1342 C C . ASP A 1 90 ? -17.354 0.624 11.330 1.00 29.83 83 ASP C C 1
ATOM 1343 O O . ASP A 1 90 ? -17.129 1.831 11.193 1.00 38.20 83 ASP C O 1
ATOM 1352 N N . THR A 1 91 ? -17.029 -0.285 10.412 1.00 35.98 84 THR C N 1
ATOM 1353 C CA . THR A 1 91 ? -16.481 0.115 9.122 1.00 47.54 84 THR C CA 1
ATOM 1354 C C . THR A 1 91 ? -17.347 1.188 8.460 1.00 26.92 84 THR C C 1
ATOM 1355 O O . THR A 1 91 ? -16.843 2.201 7.969 1.00 24.58 84 THR C O 1
ATOM 1366 N N . TYR A 1 92 ? -18.660 0.980 8.418 1.00 25.41 85 TYR C N 1
ATOM 1367 C CA . TYR A 1 92 ? -19.488 1.918 7.672 1.00 23.10 85 TYR C CA 1
ATOM 1368 C C . TYR A 1 92 ? -19.541 3.286 8.329 1.00 22.85 85 TYR C C 1
ATOM 1369 O O . TYR A 1 92 ? -19.697 4.289 7.634 1.00 21.53 85 TYR C O 1
ATOM 1387 N N . ASP A 1 93 ? -19.362 3.364 9.645 1.00 23.09 86 ASP C N 1
ATOM 1388 C CA . ASP A 1 93 ? -19.293 4.667 10.288 1.00 26.80 86 ASP C CA 1
ATOM 1389 C C . ASP A 1 93 ? -17.980 5.382 9.976 1.00 20.45 86 ASP C C 1
ATOM 1390 O O . ASP A 1 93 ? -17.965 6.596 9.730 1.00 22.76 86 ASP C O 1
ATOM 1399 N N . LYS A 1 94 ? -16.863 4.649 9.956 1.00 26.80 87 LYS C N 1
ATOM 1400 C CA . LYS A 1 94 ? -15.600 5.239 9.520 1.00 24.03 87 LYS C CA 1
ATOM 1401 C C . LYS A 1 94 ? -15.722 5.785 8.104 1.00 16.97 87 LYS C C 1
ATOM 1402 O O . LYS A 1 94 ? -15.242 6.876 7.786 1.00 19.02 87 LYS C O 1
ATOM 1421 N N . VAL A 1 95 ? -16.338 4.995 7.212 1.00 20.08 88 VAL C N 1
ATOM 1422 C CA . VAL A 1 95 ? -16.467 5.411 5.815 1.00 16.19 88 VAL C CA 1
ATOM 1423 C C . VAL A 1 95 ? -17.293 6.682 5.722 1.00 19.13 88 VAL C C 1
ATOM 1424 O O . VAL A 1 95 ? -16.966 7.605 4.970 1.00 20.32 88 VAL C O 1
ATOM 1437 N N . ALA A 1 96 ? -18.410 6.719 6.447 1.00 20.60 89 ALA C N 1
ATOM 1438 C CA . ALA A 1 96 ? -19.268 7.898 6.454 1.00 20.60 89 ALA C CA 1
ATOM 1439 C C . ALA A 1 96 ? -18.511 9.137 6.914 1.00 22.03 89 ALA C C 1
ATOM 1440 O O . ALA A 1 96 ? -18.603 10.196 6.284 1.00 23.59 89 ALA C O 1
ATOM 1447 N N . GLY A 1 97 ? -17.772 9.018 8.025 1.00 20.21 90 GLY C N 1
ATOM 1448 C CA . GLY A 1 97 ? -16.997 10.145 8.527 1.00 19.73 90 GLY C CA 1
ATOM 1449 C C . GLY A 1 97 ? -15.992 10.663 7.518 1.00 18.79 90 GLY C C 1
ATOM 1450 O O . GLY A 1 97 ? -15.902 11.873 7.254 1.00 21.18 90 GLY C O 1
ATOM 1454 N N . LEU A 1 98 ? -15.207 9.763 6.935 1.00 17.77 91 LEU C N 1
ATOM 1455 C CA . LEU A 1 98 ? -14.260 10.210 5.934 1.00 18.20 91 LEU C CA 1
ATOM 1456 C C . LEU A 1 98 ? -14.978 10.799 4.726 1.00 21.13 91 LEU C C 1
ATOM 1457 O O . LEU A 1 98 ? -14.577 11.848 4.207 1.00 20.79 91 LEU C O 1
ATOM 1473 N N . ASP A 1 99 ? -16.040 10.141 4.244 1.00 17.17 92 ASP C N 1
ATOM 1474 C CA . ASP A 1 99 ? -16.711 10.682 3.073 1.00 17.22 92 ASP C CA 1
ATOM 1475 C C . ASP A 1 99 ? -17.391 12.015 3.358 1.00 21.67 92 ASP C C 1
ATOM 1476 O O . ASP A 1 99 ? -17.563 12.807 2.436 1.00 24.53 92 ASP C O 1
ATOM 1485 N N . TYR A 1 100 ? -17.752 12.301 4.611 1.00 21.27 93 TYR C N 1
ATOM 1486 C CA . TYR A 1 100 ? -18.338 13.598 4.912 1.00 19.89 93 TYR C CA 1
ATOM 1487 C C . TYR A 1 100 ? -17.295 14.693 5.029 1.00 23.00 93 TYR C C 1
ATOM 1488 O O . TYR A 1 100 ? -17.654 15.858 5.252 1.00 22.86 93 TYR C O 1
ATOM 1506 N N . GLY A 1 101 ? -16.017 14.358 4.922 1.00 19.82 94 GLY C N 1
ATOM 1507 C CA . GLY A 1 101 ? -14.961 15.360 4.944 1.00 18.83 94 GLY C CA 1
ATOM 1508 C C . GLY A 1 101 ? -13.876 15.150 5.980 1.00 20.32 94 GLY C C 1
ATOM 1509 O O . GLY A 1 101 ? -12.879 15.887 5.943 1.00 22.36 94 GLY C O 1
ATOM 1513 N N . ALA A 1 102 ? -13.986 14.179 6.885 1.00 15.04 95 ALA C N 1
ATOM 1514 C CA . ALA A 1 102 ? -12.916 13.976 7.850 1.00 13.72 95 ALA C CA 1
ATOM 1515 C C . ALA A 1 102 ? -11.643 13.456 7.185 1.00 17.85 95 ALA C C 1
ATOM 1516 O O . ALA A 1 102 ? -11.678 12.687 6.218 1.00 19.22 95 ALA C O 1
ATOM 1523 N N . ASP A 1 103 ? -10.498 13.859 7.741 1.00 15.48 96 ASP C N 1
ATOM 1524 C CA . ASP A 1 103 ? -9.194 13.385 7.276 1.00 15.88 96 ASP C CA 1
ATOM 1525 C C . ASP A 1 103 ? -8.726 12.146 8.007 1.00 17.12 96 ASP C C 1
ATOM 1526 O O . ASP A 1 103 ? -7.899 11.395 7.479 1.00 18.63 96 ASP C O 1
ATOM 1535 N N . ASP A 1 104 ? -9.234 11.888 9.192 1.00 16.30 97 ASP C N 1
ATOM 1536 C CA . ASP A 1 104 ? -8.901 10.659 9.896 1.00 16.33 97 ASP C CA 1
ATOM 1537 C C . ASP A 1 104 ? -10.026 10.370 10.870 1.00 16.25 97 ASP C C 1
ATOM 1538 O O . ASP A 1 104 ? -10.878 11.213 11.140 1.00 17.73 97 ASP C O 1
ATOM 1547 N N . TYR A 1 105 ? -10.013 9.161 11.414 1.00 15.00 98 TYR C N 1
ATOM 1548 C CA . TYR A 1 105 ? -11.144 8.608 12.143 1.00 18.76 98 TYR C CA 1
ATOM 1549 C C . TYR A 1 105 ? -10.511 7.611 13.101 1.00 22.89 98 TYR C C 1
ATOM 1550 O O . TYR A 1 105 ? -9.914 6.623 12.644 1.00 22.27 98 TYR C O 1
ATOM 1568 N N . ILE A 1 106 ? -10.578 7.896 14.406 1.00 16.63 99 ILE C N 1
ATOM 1569 C CA . ILE A 1 106 ? -9.836 7.149 15.420 1.00 16.77 99 ILE C CA 1
ATOM 1570 C C . ILE A 1 106 ? -10.798 6.643 16.485 1.00 20.61 99 ILE C C 1
ATOM 1571 O O . ILE A 1 106 ? -11.674 7.385 16.923 1.00 19.97 99 ILE C O 1
ATOM 1587 N N . VAL A 1 107 ? -10.620 5.381 16.925 1.00 20.64 100 VAL C N 1
ATOM 1588 C CA . VAL A 1 107 ? -11.484 4.768 17.933 1.00 21.00 100 VAL C CA 1
ATOM 1589 C C . VAL A 1 107 ? -10.953 5.040 19.343 1.00 26.05 100 VAL C C 1
ATOM 1590 O O . VAL A 1 107 ? -9.775 4.804 19.635 1.00 77.47 100 VAL C O 1
ATOM 1603 N N . LYS A 1 108 ? -11.865 5.574 20.237 1.00 29.22 101 LYS C N 1
ATOM 1604 C CA . LYS A 1 108 ? -11.689 5.655 21.684 1.00 48.13 101 LYS C CA 1
ATOM 1605 C C . LYS A 1 108 ? -11.876 4.269 22.292 1.00 40.92 101 LYS C C 1
ATOM 1606 O O . LYS A 1 108 ? -12.823 3.562 21.933 1.00 36.98 101 LYS C O 1
ATOM 1625 N N . PRO A 1 109 ? -11.017 3.853 23.229 1.00 33.06 102 PRO C N 1
ATOM 1626 C CA . PRO A 1 109 ? -9.776 4.426 23.737 1.00 40.27 102 PRO C CA 1
ATOM 1627 C C . PRO A 1 109 ? -8.637 4.247 22.752 1.00 30.89 102 PRO C C 1
ATOM 1628 O O . PRO A 1 109 ? -8.521 3.205 22.098 1.00 31.26 102 PRO C O 1
ATOM 1639 N N . PHE A 1 110 ? -7.812 5.282 22.640 1.00 28.77 103 PHE C N 1
ATOM 1640 C CA . PHE A 1 110 ? -6.666 5.283 21.751 1.00 25.96 103 PHE C CA 1
ATOM 1641 C C . PHE A 1 110 ? -5.428 5.669 22.546 1.00 30.78 103 PHE C C 1
ATOM 1642 O O . PHE A 1 110 ? -5.524 6.272 23.622 1.00 29.73 103 PHE C O 1
ATOM 1659 N N . ASP A 1 111 ? -4.268 5.295 22.004 1.00 26.89 104 ASP C N 1
ATOM 1660 C CA . ASP A 1 111 ? -2.982 5.774 22.500 1.00 33.26 104 ASP C CA 1
ATOM 1661 C C . ASP A 1 111 ? -2.738 7.196 22.018 1.00 23.43 104 ASP C C 1
ATOM 1662 O O . ASP A 1 111 ? -2.788 7.471 20.812 1.00 22.88 104 ASP C O 1
ATOM 1671 N N . ILE A 1 112 ? -2.453 8.094 22.963 1.00 24.47 105 ILE C N 1
ATOM 1672 C CA . ILE A 1 112 ? -2.197 9.504 22.646 1.00 22.64 105 ILE C CA 1
ATOM 1673 C C . ILE A 1 112 ? -1.065 9.640 21.635 1.00 19.75 105 ILE C C 1
ATOM 1674 O O . ILE A 1 112 ? -1.096 10.516 20.752 1.00 21.73 105 ILE C O 1
ATOM 1690 N N . GLU A 1 113 ? -0.058 8.773 21.719 1.00 22.25 106 GLU C N 1
ATOM 1691 C CA . GLU A 1 113 ? 1.043 8.865 20.776 1.00 20.76 106 GLU C CA 1
ATOM 1692 C C . GLU A 1 113 ? 0.564 8.646 19.344 1.00 20.20 106 GLU C C 1
ATOM 1693 O O . GLU A 1 113 ? 1.086 9.262 18.411 1.00 19.85 106 GLU C O 1
ATOM 1705 N N . GLU A 1 114 ? -0.422 7.762 19.143 1.00 23.75 107 GLU C N 1
ATOM 1706 C CA . GLU A 1 114 ? -0.946 7.568 17.790 1.00 17.29 107 GLU C CA 1
ATOM 1707 C C . GLU A 1 114 ? -1.712 8.796 17.322 1.00 18.30 107 GLU C C 1
ATOM 1708 O O . GLU A 1 114 ? -1.509 9.284 16.203 1.00 19.52 107 GLU C O 1
ATOM 1720 N N . LEU A 1 115 ? -2.562 9.355 18.179 1.00 20.16 108 LEU C N 1
ATOM 1721 C CA . LEU A 1 115 ? -3.276 10.572 17.795 1.00 20.26 108 LEU C CA 1
ATOM 1722 C C . LEU A 1 115 ? -2.305 11.683 17.419 1.00 19.56 108 LEU C C 1
ATOM 1723 O O . LEU A 1 115 ? -2.493 12.378 16.422 1.00 20.19 108 LEU C O 1
ATOM 1739 N N . LEU A 1 116 ? -1.280 11.900 18.236 1.00 18.52 109 LEU C N 1
ATOM 1740 C CA . LEU A 1 116 ? -0.355 12.980 17.951 1.00 18.87 109 LEU C CA 1
ATOM 1741 C C . LEU A 1 116 ? 0.357 12.755 16.623 1.00 14.82 109 LEU C C 1
ATOM 1742 O O . LEU A 1 116 ? 0.577 13.695 15.856 1.00 16.71 109 LEU C O 1
ATOM 1758 N N . ALA A 1 117 ? 0.718 11.505 16.336 1.00 20.67 110 ALA C N 1
ATOM 1759 C CA . ALA A 1 117 ? 1.382 11.214 15.072 1.00 16.37 110 ALA C CA 1
ATOM 1760 C C . ALA A 1 117 ? 0.448 11.399 13.883 1.00 16.11 110 ALA C C 1
ATOM 1761 O O . ALA A 1 117 ? 0.898 11.826 12.808 1.00 16.45 110 ALA C O 1
ATOM 1768 N N . ARG A 1 118 ? -0.849 11.131 14.063 1.00 18.73 111 ARG C N 1
ATOM 1769 C CA . ARG A 1 118 ? -1.784 11.346 12.958 1.00 13.13 111 ARG C CA 1
ATOM 1770 C C . ARG A 1 118 ? -2.058 12.826 12.752 1.00 16.56 111 ARG C C 1
ATOM 1771 O O . ARG A 1 118 ? -2.260 13.260 11.621 1.00 18.32 111 ARG C O 1
ATOM 1792 N N . ILE A 1 119 ? -2.031 13.621 13.825 1.00 17.77 112 ILE C N 1
ATOM 1793 C CA . ILE A 1 119 ? -2.113 15.075 13.667 1.00 17.30 112 ILE C CA 1
ATOM 1794 C C . ILE A 1 119 ? -0.925 15.579 12.856 1.00 15.85 112 ILE C C 1
ATOM 1795 O O . ILE A 1 119 ? -1.092 16.333 11.891 1.00 19.71 112 ILE C O 1
ATOM 1811 N N . ARG A 1 120 ? 0.289 15.169 13.248 1.00 16.28 113 ARG C N 1
ATOM 1812 C CA . ARG A 1 120 ? 1.503 15.551 12.530 1.00 18.70 113 ARG C CA 1
ATOM 1813 C C . ARG A 1 120 ? 1.440 15.167 11.056 1.00 18.67 113 ARG C C 1
ATOM 1814 O O . ARG A 1 120 ? 1.815 15.967 10.187 1.00 20.19 113 ARG C O 1
ATOM 1835 N N . ALA A 1 121 ? 0.978 13.947 10.753 1.00 17.20 114 ALA C N 1
ATOM 1836 C CA . ALA A 1 121 ? 0.902 13.511 9.368 1.00 19.84 114 ALA C CA 1
ATOM 1837 C C . ALA A 1 121 ? -0.015 14.396 8.535 1.00 19.10 114 ALA C C 1
ATOM 1838 O O . ALA A 1 121 ? 0.318 14.746 7.403 1.00 20.32 114 ALA C O 1
ATOM 1845 N N . ILE A 1 122 ? -1.174 14.776 9.083 1.00 16.93 115 ILE C N 1
ATOM 1846 C CA . ILE A 1 122 ? -2.071 15.671 8.348 1.00 20.07 115 ILE C CA 1
ATOM 1847 C C . ILE A 1 122 ? -1.446 17.053 8.189 1.00 22.54 115 ILE C C 1
ATOM 1848 O O . ILE A 1 122 ? -1.438 17.636 7.096 1.00 23.84 115 ILE C O 1
ATOM 1864 N N . LEU A 1 123 ? -0.893 17.595 9.264 1.00 18.93 116 LEU C N 1
ATOM 1865 C CA . LEU A 1 123 ? -0.403 18.975 9.208 1.00 25.82 116 LEU C CA 1
ATOM 1866 C C . LEU A 1 123 ? 0.865 19.119 8.370 1.00 30.00 116 LEU C C 1
ATOM 1867 O O . LEU A 1 123 ? 1.171 20.224 7.898 1.00 25.60 116 LEU C O 1
ATOM 1883 N N . ARG A 1 124 ? 1.615 18.036 8.176 1.00 26.30 117 ARG C N 1
ATOM 1884 C CA . ARG A 1 124 ? 2.814 18.115 7.348 1.00 35.70 117 ARG C CA 1
ATOM 1885 C C . ARG A 1 124 ? 2.507 18.685 5.972 1.00 25.92 117 ARG C C 1
ATOM 1886 O O . ARG A 1 124 ? 3.384 19.283 5.337 1.00 31.47 117 ARG C O 1
ATOM 1907 N N . ARG A 1 125 ? 1.280 18.511 5.490 1.00 35.99 118 ARG C N 1
ATOM 1908 C CA . ARG A 1 125 ? 0.912 18.918 4.143 1.00 38.70 118 ARG C CA 1
ATOM 1909 C C . ARG A 1 125 ? 0.215 20.269 4.095 1.00 50.00 118 ARG C C 1
ATOM 1910 O O . ARG A 1 125 ? -0.291 20.656 3.037 1.00 52.01 118 ARG C O 1
ATOM 1931 N N . GLN A 1 126 ? 0.184 20.994 5.203 1.00 45.46 119 GLN C N 1
ATOM 1932 C CA . GLN A 1 126 ? -0.479 22.284 5.271 1.00 57.40 119 GLN C CA 1
ATOM 1933 C C . GLN A 1 126 ? 0.576 23.383 5.429 1.00 59.53 119 GLN C C 1
ATOM 1934 O O . GLN A 1 126 ? 1.784 23.135 5.315 1.00 68.42 119 GLN C O 1
ATOM 1948 N N . HIS B 1 8 ? -6.865 9.946 -15.038 1.00 47.31 1 HIS A N 1
ATOM 1949 C CA . HIS B 1 8 ? -7.049 8.590 -14.413 1.00 54.18 1 HIS A CA 1
ATOM 1950 C C . HIS B 1 8 ? -6.030 8.332 -13.294 1.00 41.74 1 HIS A C 1
ATOM 1951 O O . HIS B 1 8 ? -4.831 8.247 -13.542 1.00 41.47 1 HIS A O 1
ATOM 1965 N N . THR B 1 9 ? -6.524 8.195 -12.066 1.00 30.95 2 THR A N 1
ATOM 1966 C CA . THR B 1 9 ? -5.649 8.144 -10.897 1.00 25.02 2 THR A CA 1
ATOM 1967 C C . THR B 1 9 ? -4.829 6.854 -10.868 1.00 34.90 2 THR A C 1
ATOM 1968 O O . THR B 1 9 ? -5.352 5.758 -11.095 1.00 27.52 2 THR A O 1
ATOM 1979 N N . GLN B 1 10 ? -3.530 6.986 -10.580 1.00 21.29 3 GLN A N 1
ATOM 1980 C CA . GLN B 1 10 ? -2.579 5.879 -10.673 1.00 23.20 3 GLN A CA 1
ATOM 1981 C C . GLN B 1 10 ? -2.096 5.495 -9.283 1.00 23.87 3 GLN A C 1
ATOM 1982 O O . GLN B 1 10 ? -1.597 6.344 -8.538 1.00 20.26 3 GLN A O 1
ATOM 1996 N N . ILE B 1 11 ? -2.218 4.214 -8.947 1.00 19.67 4 ILE A N 1
ATOM 1997 C CA . ILE B 1 11 ? -1.808 3.702 -7.650 1.00 17.84 4 ILE A CA 1
ATOM 1998 C C . ILE B 1 11 ? -0.741 2.639 -7.853 1.00 17.91 4 ILE A C 1
ATOM 1999 O O . ILE B 1 11 ? -0.836 1.799 -8.756 1.00 19.11 4 ILE A O 1
ATOM 2015 N N . LEU B 1 12 ? 0.291 2.696 -7.032 1.00 16.98 5 LEU A N 1
ATOM 2016 C CA . LEU B 1 12 ? 1.303 1.654 -6.960 1.00 16.59 5 LEU A CA 1
ATOM 2017 C C . LEU B 1 12 ? 1.054 0.848 -5.691 1.00 14.52 5 LEU A C 1
ATOM 2018 O O . LEU B 1 12 ? 0.949 1.420 -4.613 1.00 16.44 5 LEU A O 1
ATOM 2034 N N . ILE B 1 13 ? 0.980 -0.479 -5.824 1.00 15.90 6 ILE A N 1
ATOM 2035 C CA . ILE B 1 13 ? 0.880 -1.405 -4.700 1.00 15.90 6 ILE A CA 1
ATOM 2036 C C . ILE B 1 13 ? 2.217 -2.134 -4.619 1.00 15.12 6 ILE A C 1
ATOM 2037 O O . ILE B 1 13 ? 2.647 -2.726 -5.615 1.00 18.05 6 ILE A O 1
ATOM 2053 N N . VAL B 1 14 ? 2.875 -2.101 -3.456 1.00 15.04 7 VAL A N 1
ATOM 2054 C CA . VAL B 1 14 ? 4.064 -2.931 -3.215 1.00 15.86 7 VAL A CA 1
ATOM 2055 C C . VAL B 1 14 ? 3.688 -3.961 -2.160 1.00 21.20 7 VAL A C 1
ATOM 2056 O O . VAL B 1 14 ? 3.585 -3.646 -0.966 1.00 16.46 7 VAL A O 1
ATOM 2069 N N . GLU B 1 15 ? 3.480 -5.203 -2.603 1.00 21.00 8 GLU A N 1
ATOM 2070 C CA . GLU B 1 15 ? 2.917 -6.254 -1.761 1.00 16.69 8 GLU A CA 1
ATOM 2071 C C . GLU B 1 15 ? 3.447 -7.592 -2.255 1.00 20.00 8 GLU A C 1
ATOM 2072 O O . GLU B 1 15 ? 3.243 -7.924 -3.420 1.00 22.40 8 GLU A O 1
ATOM 2084 N N . ASP B 1 16 ? 4.158 -8.325 -1.400 1.00 23.73 9 ASP A N 1
ATOM 2085 C CA . ASP B 1 16 ? 4.730 -9.604 -1.814 1.00 23.69 9 ASP A CA 1
ATOM 2086 C C . ASP B 1 16 ? 3.789 -10.778 -1.600 1.00 30.79 9 ASP A C 1
ATOM 2087 O O . ASP B 1 16 ? 4.077 -11.878 -2.083 1.00 37.56 9 ASP A O 1
ATOM 2096 N N . GLU B 1 17 ? 2.692 -10.580 -0.888 1.00 26.68 10 GLU A N 1
ATOM 2097 C CA . GLU B 1 17 ? 1.678 -11.620 -0.736 1.00 32.34 10 GLU A CA 1
ATOM 2098 C C . GLU B 1 17 ? 0.784 -11.548 -1.966 1.00 32.72 10 GLU A C 1
ATOM 2099 O O . GLU B 1 17 ? -0.075 -10.672 -2.069 1.00 31.19 10 GLU A O 1
ATOM 2111 N N . GLN B 1 18 ? 0.965 -12.486 -2.902 1.00 36.65 11 GLN A N 1
ATOM 2112 C CA . GLN B 1 18 ? 0.323 -12.351 -4.208 1.00 35.04 11 GLN A CA 1
ATOM 2113 C C . GLN B 1 18 ? -1.199 -12.404 -4.108 1.00 30.12 11 GLN A C 1
ATOM 2114 O O . GLN B 1 18 ? -1.890 -11.735 -4.883 1.00 27.96 11 GLN A O 1
ATOM 2128 N N . ASN B 1 19 ? -1.750 -13.170 -3.164 1.00 33.71 12 ASN A N 1
ATOM 2129 C CA . ASN B 1 19 ? -3.200 -13.210 -3.023 1.00 47.62 12 ASN A CA 1
ATOM 2130 C C . ASN B 1 19 ? -3.746 -11.850 -2.612 1.00 34.02 12 ASN A C 1
ATOM 2131 O O . ASN B 1 19 ? -4.730 -11.372 -3.185 1.00 28.80 12 ASN A O 1
ATOM 2142 N N . LEU B 1 20 ? -3.108 -11.203 -1.630 1.00 30.01 13 LEU A N 1
ATOM 2143 C CA . LEU B 1 20 ? -3.552 -9.882 -1.199 1.00 26.13 13 LEU A CA 1
ATOM 2144 C C . LEU B 1 20 ? -3.260 -8.831 -2.266 1.00 22.34 13 LEU A C 1
ATOM 2145 O O . LEU B 1 20 ? -4.090 -7.957 -2.517 1.00 21.61 13 LEU A O 1
ATOM 2161 N N . ALA B 1 21 ? -2.097 -8.909 -2.918 1.00 21.97 14 ALA A N 1
ATOM 2162 C CA . ALA B 1 21 ? -1.809 -7.992 -4.017 1.00 19.81 14 ALA A CA 1
ATOM 2163 C C . ALA B 1 21 ? -2.892 -8.068 -5.086 1.00 18.68 14 ALA A C 1
ATOM 2164 O O . ALA B 1 21 ? -3.379 -7.040 -5.584 1.00 21.71 14 ALA A O 1
ATOM 2171 N N . ARG B 1 22 ? -3.287 -9.292 -5.453 1.00 22.71 15 ARG A N 1
ATOM 2172 C CA . ARG B 1 22 ? -4.325 -9.487 -6.452 1.00 22.42 15 ARG A CA 1
ATOM 2173 C C . ARG B 1 22 ? -5.675 -8.948 -5.990 1.00 22.03 15 ARG A C 1
ATOM 2174 O O . ARG B 1 22 ? -6.395 -8.308 -6.763 1.00 23.68 15 ARG A O 1
ATOM 2195 N N . PHE B 1 23 ? -6.035 -9.171 -4.724 1.00 24.99 16 PHE A N 1
ATOM 2196 C CA . PHE B 1 23 ? -7.302 -8.641 -4.225 1.00 24.12 16 PHE A CA 1
ATOM 2197 C C . PHE B 1 23 ? -7.320 -7.121 -4.280 1.00 19.75 16 PHE A C 1
ATOM 2198 O O . PHE B 1 23 ? -8.290 -6.504 -4.740 1.00 21.37 16 PHE A O 1
ATOM 2215 N N . LEU B 1 24 ? -6.270 -6.500 -3.769 1.00 19.93 17 LEU A N 1
ATOM 2216 C CA . LEU B 1 24 ? -6.220 -5.050 -3.807 1.00 18.45 17 LEU A CA 1
ATOM 2217 C C . LEU B 1 24 ? -6.264 -4.528 -5.238 1.00 20.78 17 LEU A C 1
ATOM 2218 O O . LEU B 1 24 ? -6.981 -3.566 -5.523 1.00 20.15 17 LEU A O 1
ATOM 2234 N N . GLU B 1 25 ? -5.502 -5.127 -6.155 1.00 19.89 18 GLU A N 1
ATOM 2235 C CA . GLU B 1 25 ? -5.542 -4.668 -7.543 1.00 18.56 18 GLU A CA 1
ATOM 2236 C C . GLU B 1 25 ? -6.960 -4.724 -8.101 1.00 19.42 18 GLU A C 1
ATOM 2237 O O . GLU B 1 25 ? -7.445 -3.762 -8.710 1.00 21.84 18 GLU A O 1
ATOM 2249 N N . LEU B 1 26 ? -7.641 -5.857 -7.905 1.00 21.40 19 LEU A N 1
ATOM 2250 C CA . LEU B 1 26 ? -8.977 -6.025 -8.455 1.00 23.11 19 LEU A CA 1
ATOM 2251 C C . LEU B 1 26 ? -9.943 -4.994 -7.886 1.00 24.88 19 LEU A C 1
ATOM 2252 O O . LEU B 1 26 ? -10.737 -4.389 -8.626 1.00 24.07 19 LEU A O 1
ATOM 2268 N N . GLU B 1 27 ? -9.898 -4.787 -6.566 1.00 22.58 20 GLU A N 1
ATOM 2269 C CA . GLU B 1 27 ? -10.848 -3.893 -5.924 1.00 20.61 20 GLU A CA 1
ATOM 2270 C C . GLU B 1 27 ? -10.585 -2.454 -6.318 1.00 17.76 20 GLU A C 1
ATOM 2271 O O . GLU B 1 27 ? -11.528 -1.703 -6.565 1.00 26.91 20 GLU A O 1
ATOM 2283 N N . LEU B 1 28 ? -9.302 -2.046 -6.375 1.00 23.31 21 LEU A N 1
ATOM 2284 C CA . LEU B 1 28 ? -8.975 -0.685 -6.786 1.00 23.77 21 LEU A CA 1
ATOM 2285 C C . LEU B 1 28 ? -9.260 -0.459 -8.264 1.00 23.04 21 LEU A C 1
ATOM 2286 O O . LEU B 1 28 ? -9.707 0.625 -8.650 1.00 25.30 21 LEU A O 1
ATOM 2302 N N . THR B 1 29 ? -8.959 -1.445 -9.111 1.00 19.85 22 THR A N 1
ATOM 2303 C CA . THR B 1 29 ? -9.276 -1.282 -10.527 1.00 29.15 22 THR A CA 1
ATOM 2304 C C . THR B 1 29 ? -10.769 -1.092 -10.707 1.00 28.22 22 THR A C 1
ATOM 2305 O O . THR B 1 29 ? -11.205 -0.266 -11.513 1.00 33.10 22 THR A O 1
ATOM 2316 N N . HIS B 1 30 ? -11.570 -1.821 -9.929 1.00 30.99 23 HIS A N 1
ATOM 2317 C CA . HIS B 1 30 ? -13.017 -1.687 -10.035 1.00 33.35 23 HIS A CA 1
ATOM 2318 C C . HIS B 1 30 ? -13.491 -0.283 -9.686 1.00 26.67 23 HIS A C 1
ATOM 2319 O O . HIS B 1 30 ? -14.595 0.100 -10.085 1.00 31.00 23 HIS A O 1
ATOM 2333 N N . GLU B 1 31 ? -12.689 0.496 -8.960 1.00 27.98 24 GLU A N 1
ATOM 2334 C CA . GLU B 1 31 ? -13.006 1.876 -8.617 1.00 26.21 24 GLU A CA 1
ATOM 2335 C C . GLU B 1 31 ? -12.421 2.874 -9.600 1.00 24.51 24 GLU A C 1
ATOM 2336 O O . GLU B 1 31 ? -12.343 4.067 -9.291 1.00 33.06 24 GLU A O 1
ATOM 2348 N N . ASN B 1 32 ? -11.978 2.398 -10.757 1.00 24.66 25 ASN A N 1
ATOM 2349 C CA . ASN B 1 32 ? -11.469 3.218 -11.854 1.00 41.95 25 ASN A CA 1
ATOM 2350 C C . ASN B 1 32 ? -10.089 3.784 -11.549 1.00 38.26 25 ASN A C 1
ATOM 2351 O O . ASN B 1 32 ? -9.704 4.823 -12.093 1.00 32.50 25 ASN A O 1
ATOM 2362 N N . TYR B 1 33 ? -9.340 3.096 -10.687 1.00 29.03 26 TYR A N 1
ATOM 2363 C CA . TYR B 1 33 ? -7.932 3.385 -10.486 1.00 26.47 26 TYR A CA 1
ATOM 2364 C C . TYR B 1 33 ? -7.125 2.541 -11.457 1.00 28.20 26 TYR A C 1
ATOM 2365 O O . TYR B 1 33 ? -7.502 1.410 -11.786 1.00 26.77 26 TYR A O 1
ATOM 2383 N N . ASN B 1 34 ? -6.019 3.108 -11.938 1.00 24.94 27 ASN A N 1
ATOM 2384 C CA . ASN B 1 34 ? -5.018 2.358 -12.695 1.00 21.34 27 ASN A CA 1
ATOM 2385 C C . ASN B 1 34 ? -3.939 1.909 -11.712 1.00 25.40 27 ASN A C 1
ATOM 2386 O O . ASN B 1 34 ? -3.351 2.735 -11.013 1.00 29.84 27 ASN A O 1
ATOM 2397 N N . VAL B 1 35 ? -3.695 0.604 -11.643 1.00 23.62 28 VAL A N 1
ATOM 2398 C CA . VAL B 1 35 ? -2.888 -0.001 -10.593 1.00 16.96 28 VAL A CA 1
ATOM 2399 C C . VAL B 1 35 ? -1.680 -0.687 -11.203 1.00 19.62 28 VAL A C 1
ATOM 2400 O O . VAL B 1 35 ? -1.820 -1.515 -12.117 1.00 25.53 28 VAL A O 1
ATOM 2413 N N . ASP B 1 36 ? -0.506 -0.368 -10.679 1.00 18.98 29 ASP A N 1
ATOM 2414 C CA . ASP B 1 36 ? 0.712 -1.127 -10.913 1.00 17.19 29 ASP A CA 1
ATOM 2415 C C . ASP B 1 36 ? 1.092 -1.828 -9.613 1.00 21.55 29 ASP A C 1
ATOM 2416 O O . ASP B 1 36 ? 0.880 -1.306 -8.507 1.00 17.92 29 ASP A O 1
ATOM 2425 N N . THR B 1 37 ? 1.654 -3.027 -9.752 1.00 20.92 30 THR A N 1
ATOM 2426 C CA . THR B 1 37 ? 2.022 -3.860 -8.631 1.00 18.70 30 THR A CA 1
ATOM 2427 C C . THR B 1 37 ? 3.489 -4.239 -8.734 1.00 17.39 30 THR A C 1
ATOM 2428 O O . THR B 1 37 ? 4.005 -4.529 -9.829 1.00 20.22 30 THR A O 1
ATOM 2439 N N . GLU B 1 38 ? 4.162 -4.200 -7.594 1.00 19.32 31 GLU A N 1
ATOM 2440 C CA . GLU B 1 38 ? 5.495 -4.762 -7.430 1.00 18.62 31 GLU A CA 1
ATOM 2441 C C . GLU B 1 38 ? 5.469 -5.688 -6.229 1.00 22.82 31 GLU A C 1
ATOM 2442 O O . GLU B 1 38 ? 4.743 -5.451 -5.262 1.00 22.45 31 GLU A O 1
ATOM 2454 N N . TYR B 1 39 ? 6.213 -6.781 -6.322 1.00 21.94 32 TYR A N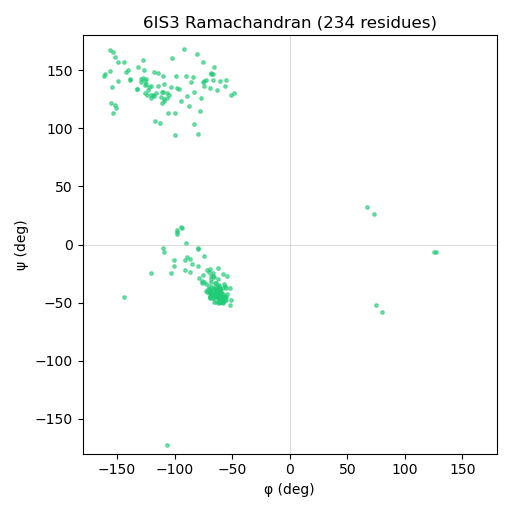 1
ATOM 2455 C CA . TYR B 1 39 ? 6.180 -7.843 -5.332 1.00 23.43 32 TYR A CA 1
ATOM 2456 C C . TYR B 1 39 ? 7.459 -7.910 -4.525 1.00 22.74 32 TYR A C 1
ATOM 2457 O O . TYR B 1 39 ? 7.545 -8.702 -3.582 1.00 44.94 32 TYR A O 1
ATOM 2475 N N . ASP B 1 40 ? 8.429 -7.073 -4.848 1.00 26.54 33 ASP A N 1
ATOM 2476 C CA . ASP B 1 40 ? 9.699 -7.009 -4.155 1.00 26.52 33 ASP A CA 1
ATOM 2477 C C . ASP B 1 40 ? 9.911 -5.575 -3.679 1.00 24.38 33 ASP A C 1
ATOM 2478 O O . ASP B 1 40 ? 9.569 -4.612 -4.382 1.00 26.03 33 ASP A O 1
ATOM 2487 N N . GLY B 1 41 ? 10.491 -5.426 -2.487 1.00 22.67 34 GLY A N 1
ATOM 2488 C CA . GLY B 1 41 ? 10.635 -4.100 -1.906 1.00 21.47 34 GLY A CA 1
ATOM 2489 C C . GLY B 1 41 ? 11.550 -3.191 -2.709 1.00 27.94 34 GLY A C 1
ATOM 2490 O O . GLY B 1 41 ? 11.292 -1.985 -2.841 1.00 24.01 34 GLY A O 1
ATOM 2494 N N . GLN B 1 42 ? 12.652 -3.741 -3.233 1.00 21.46 35 GLN A N 1
ATOM 2495 C CA . GLN B 1 42 ? 13.551 -2.922 -4.037 1.00 24.91 35 GLN A CA 1
ATOM 2496 C C . GLN B 1 42 ? 12.920 -2.607 -5.386 1.00 27.25 35 GLN A C 1
ATOM 2497 O O . GLN B 1 42 ? 12.993 -1.470 -5.862 1.00 21.76 35 GLN A O 1
ATOM 2511 N N . ASP B 1 43 ? 12.251 -3.574 -6.011 1.00 25.67 36 ASP A N 1
ATOM 2512 C CA . ASP B 1 43 ? 11.554 -3.224 -7.246 1.00 20.08 36 ASP A CA 1
ATOM 2513 C C . ASP B 1 43 ? 10.503 -2.161 -6.982 1.00 18.76 36 ASP A C 1
ATOM 2514 O O . ASP B 1 43 ? 10.288 -1.265 -7.806 1.00 20.87 36 ASP A O 1
ATOM 2523 N N . GLY B 1 44 ? 9.821 -2.260 -5.839 1.00 18.59 37 GLY A N 1
ATOM 2524 C CA . GLY B 1 44 ? 8.804 -1.271 -5.492 1.00 19.22 37 GLY A CA 1
ATOM 2525 C C . GLY B 1 44 ? 9.377 0.116 -5.296 1.00 21.98 37 GLY A C 1
ATOM 2526 O O . GLY B 1 44 ? 8.864 1.093 -5.836 1.00 20.15 37 GLY A O 1
ATOM 2530 N N . LEU B 1 45 ? 10.441 0.214 -4.506 1.00 17.79 38 LEU A N 1
ATOM 2531 C CA . LEU B 1 45 ? 11.153 1.479 -4.372 1.00 23.79 38 LEU A CA 1
ATOM 2532 C C . LEU B 1 45 ? 11.612 2.021 -5.722 1.00 23.88 38 LEU A C 1
ATOM 2533 O O . LEU B 1 45 ? 11.437 3.208 -6.023 1.00 21.92 38 LEU A O 1
ATOM 2549 N N . ASP B 1 46 ? 12.234 1.169 -6.539 1.00 21.79 39 ASP A N 1
ATOM 2550 C CA . ASP B 1 46 ? 12.711 1.622 -7.834 1.00 24.46 39 ASP A CA 1
ATOM 2551 C C . ASP B 1 46 ? 11.565 2.152 -8.684 1.00 23.16 39 ASP A C 1
ATOM 2552 O O . ASP B 1 46 ? 11.713 3.153 -9.386 1.00 24.53 39 ASP A O 1
ATOM 2561 N N . LYS B 1 47 ? 10.421 1.469 -8.660 1.00 19.63 40 LYS A N 1
ATOM 2562 C CA . LYS B 1 47 ? 9.291 1.895 -9.483 1.00 23.04 40 LYS A CA 1
ATOM 2563 C C . LYS B 1 47 ? 8.738 3.229 -9.004 1.00 23.48 40 LYS A C 1
ATOM 2564 O O . LYS B 1 47 ? 8.442 4.121 -9.810 1.00 23.34 40 LYS A O 1
ATOM 2583 N N . ALA B 1 48 ? 8.610 3.392 -7.688 1.00 21.95 41 ALA A N 1
ATOM 2584 C CA . ALA B 1 48 ? 8.124 4.650 -7.136 1.00 19.96 41 ALA A CA 1
ATOM 2585 C C . ALA B 1 48 ? 9.035 5.819 -7.482 1.00 21.60 41 ALA A C 1
ATOM 2586 O O . ALA B 1 48 ? 8.566 6.941 -7.711 1.00 24.64 41 ALA A O 1
ATOM 2593 N N . LEU B 1 49 ? 10.341 5.585 -7.501 1.00 21.98 42 LEU A N 1
ATOM 2594 C CA . LEU B 1 49 ? 11.258 6.668 -7.770 1.00 28.05 42 LEU A CA 1
ATOM 2595 C C . LEU B 1 49 ? 11.351 6.985 -9.256 1.00 28.74 42 LEU A C 1
ATOM 2596 O O . LEU B 1 49 ? 11.781 8.090 -9.611 1.00 31.72 42 LEU A O 1
ATOM 2612 N N . SER B 1 50 ? 10.934 6.065 -10.134 1.00 27.13 43 SER A N 1
ATOM 2613 C CA . SER B 1 50 ? 11.016 6.310 -11.571 1.00 26.97 43 SER A CA 1
ATOM 2614 C C . SER B 1 50 ? 9.690 6.728 -12.204 1.00 30.15 43 SER A C 1
ATOM 2615 O O . SER B 1 50 ? 9.692 7.188 -13.347 1.00 38.09 43 SER A O 1
ATOM 2623 N N . HIS B 1 51 ? 8.563 6.578 -11.509 1.00 24.37 44 HIS A N 1
ATOM 2624 C CA . HIS B 1 51 ? 7.289 7.060 -12.025 1.00 26.94 44 HIS A CA 1
ATOM 2625 C C . HIS B 1 51 ? 6.467 7.707 -10.919 1.00 26.39 44 HIS A C 1
ATOM 2626 O O . HIS B 1 51 ? 6.435 7.204 -9.797 1.00 27.40 44 HIS A O 1
ATOM 2640 N N . TYR B 1 52 ? 5.778 8.802 -11.271 1.00 26.90 45 TYR A N 1
ATOM 2641 C CA . TYR B 1 52 ? 4.894 9.571 -10.398 1.00 32.58 45 TYR A CA 1
ATOM 2642 C C . TYR B 1 52 ? 3.563 8.834 -10.267 1.00 29.82 45 TYR A C 1
ATOM 2643 O O . TYR B 1 52 ? 2.846 8.654 -11.255 1.00 47.96 45 TYR A O 1
ATOM 2661 N N . TYR B 1 53 ? 3.246 8.382 -9.071 1.00 23.29 46 TYR A N 1
ATOM 2662 C CA . TYR B 1 53 ? 1.921 7.868 -8.766 1.00 21.70 46 TYR A CA 1
ATOM 2663 C C . TYR B 1 53 ? 1.136 8.910 -7.989 1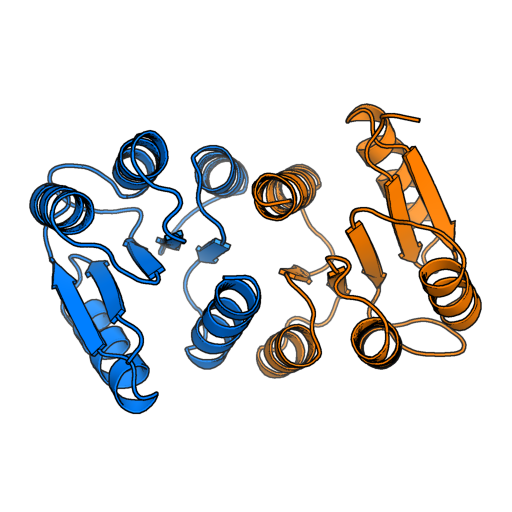.00 22.23 46 TYR A C 1
ATOM 2664 O O . TYR B 1 53 ? 1.700 9.856 -7.432 1.00 24.05 46 TYR A O 1
ATOM 2682 N N . ASP B 1 54 ? -0.187 8.756 -7.991 1.00 18.97 47 ASP A N 1
ATOM 2683 C CA . ASP B 1 54 ? -1.012 9.579 -7.128 1.00 19.98 47 ASP A CA 1
ATOM 2684 C C . ASP B 1 54 ? -1.010 9.074 -5.684 1.00 20.20 47 ASP A C 1
ATOM 2685 O O . ASP B 1 54 ? -1.172 9.876 -4.757 1.00 19.79 47 ASP A O 1
ATOM 2694 N N . LEU B 1 55 ? -0.820 7.767 -5.467 1.00 16.46 48 LEU A N 1
ATOM 2695 C CA . LEU B 1 55 ? -0.752 7.217 -4.121 1.00 16.41 48 LEU A CA 1
ATOM 2696 C C . LEU B 1 55 ? -0.073 5.861 -4.208 1.00 14.85 48 LEU A C 1
ATOM 2697 O O . LEU B 1 55 ? -0.171 5.166 -5.224 1.00 15.99 48 LEU A O 1
ATOM 2713 N N . ILE B 1 56 ? 0.681 5.531 -3.155 1.00 14.15 49 ILE A N 1
ATOM 2714 C CA . ILE B 1 56 ? 1.474 4.320 -3.067 1.00 15.28 49 ILE A CA 1
ATOM 2715 C C . ILE B 1 56 ? 1.045 3.585 -1.812 1.00 14.63 49 ILE A C 1
ATOM 2716 O O . ILE B 1 56 ? 0.952 4.192 -0.732 1.00 16.63 49 ILE A O 1
ATOM 2732 N N . ILE B 1 57 ? 0.733 2.296 -1.962 1.00 13.41 50 ILE A N 1
AT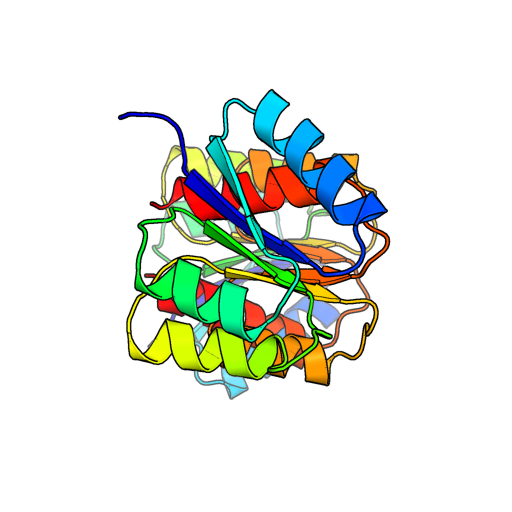OM 2733 C CA . ILE B 1 57 ? 0.420 1.418 -0.841 1.00 14.79 50 ILE A CA 1
ATOM 2734 C C . ILE B 1 57 ? 1.602 0.480 -0.639 1.00 15.89 50 ILE A C 1
ATOM 2735 O O . ILE B 1 57 ? 2.022 -0.204 -1.580 1.00 17.66 50 ILE A O 1
ATOM 2751 N N . LEU B 1 58 ? 2.121 0.444 0.578 1.00 13.12 51 LEU A N 1
ATOM 2752 C CA . LEU B 1 58 ? 3.266 -0.372 0.946 1.00 14.15 51 LEU A CA 1
ATOM 2753 C C . LEU B 1 58 ? 2.897 -1.350 2.044 1.00 17.25 51 LEU A C 1
ATOM 2754 O O . LEU B 1 58 ? 2.438 -0.935 3.111 1.00 16.68 51 LEU A O 1
ATOM 2770 N N . ASP B 1 59 ? 3.193 -2.625 1.847 1.00 16.55 52 ASP A N 1
ATOM 2771 C CA . ASP B 1 59 ? 3.162 -3.536 2.975 1.00 14.71 52 ASP A CA 1
ATOM 2772 C C . ASP B 1 59 ? 4.402 -3.292 3.829 1.00 21.20 52 ASP A C 1
ATOM 2773 O O . ASP B 1 59 ? 5.496 -3.058 3.317 1.00 21.90 52 ASP A O 1
ATOM 2782 N N . LEU B 1 60 ? 4.224 -3.323 5.150 1.00 19.07 53 LEU A N 1
ATOM 2783 C CA . LEU B 1 60 ? 5.377 -3.190 6.030 1.00 22.10 53 LEU A CA 1
ATOM 2784 C C . LEU B 1 60 ? 6.391 -4.303 5.776 1.00 26.70 53 LEU A C 1
ATOM 2785 O O . LEU B 1 60 ? 7.605 -4.055 5.737 1.00 25.76 53 LEU A O 1
ATOM 2801 N N . MET B 1 61 ? 5.914 -5.527 5.570 1.00 21.76 54 MET A N 1
ATOM 2802 C CA . MET B 1 61 ? 6.784 -6.702 5.539 1.00 34.23 54 MET A CA 1
ATOM 2803 C C . MET B 1 61 ? 7.050 -7.052 4.083 1.00 36.48 54 MET A C 1
ATOM 2804 O O . MET B 1 61 ? 6.279 -7.775 3.451 1.00 39.06 54 MET A O 1
ATOM 2818 N N . LEU B 1 62 ? 8.166 -6.548 3.556 1.00 25.27 55 LEU A N 1
ATOM 2819 C CA . LEU B 1 62 ? 8.555 -6.746 2.173 1.00 24.26 55 LEU A CA 1
ATOM 2820 C C . LEU B 1 62 ? 9.960 -7.314 2.086 1.00 41.42 55 LEU A C 1
ATOM 2821 O O . LEU B 1 62 ? 10.812 -7.024 2.938 1.00 30.14 55 LEU A O 1
ATOM 2837 N N . PRO B 1 63 ? 10.241 -8.097 1.047 1.00 39.84 56 PRO A N 1
ATOM 2838 C CA . PRO B 1 63 ? 11.607 -8.579 0.819 1.00 38.49 56 PRO A CA 1
ATOM 2839 C C . PRO B 1 63 ? 12.522 -7.494 0.258 1.00 37.65 56 PRO A C 1
ATOM 2840 O O . PRO B 1 63 ? 12.081 -6.508 -0.340 1.00 28.35 56 PRO A O 1
ATOM 2851 N N . SER B 1 64 ? 13.829 -7.699 0.477 1.00 32.83 57 SER A N 1
ATOM 2852 C CA . SER B 1 64 ? 14.880 -6.805 -0.008 1.00 40.40 57 SER A CA 1
ATOM 2853 C C . SER B 1 64 ? 14.944 -5.516 0.808 1.00 37.37 57 SER A C 1
ATOM 2854 O O . SER B 1 64 ? 16.015 -5.139 1.289 1.00 29.92 57 SER A O 1
ATOM 2862 N N . ILE B 1 65 ? 13.821 -4.821 0.974 1.00 27.34 58 ILE A N 1
ATOM 2863 C CA . ILE B 1 65 ? 13.797 -3.656 1.852 1.00 25.93 58 ILE A CA 1
ATOM 2864 C C . ILE B 1 65 ? 12.361 -3.474 2.329 1.00 27.83 58 ILE A C 1
ATOM 2865 O O . ILE B 1 65 ? 11.415 -3.582 1.538 1.00 26.63 58 ILE A O 1
ATOM 2881 N N . ASN B 1 66 ? 12.185 -3.221 3.625 1.00 22.90 59 ASN A N 1
ATOM 2882 C CA . ASN B 1 66 ? 10.852 -3.248 4.203 1.00 24.01 59 ASN A CA 1
ATOM 2883 C C . ASN B 1 66 ? 10.113 -1.934 3.922 1.00 19.80 59 ASN A C 1
ATOM 2884 O O . ASN B 1 66 ? 10.703 -0.937 3.489 1.00 21.96 59 ASN A O 1
ATOM 2895 N N . GLY B 1 67 ? 8.783 -1.987 4.106 1.00 19.94 60 GLY A N 1
ATOM 2896 C CA . GLY B 1 67 ? 7.920 -0.876 3.721 1.00 22.83 60 GLY A CA 1
ATOM 2897 C C . GLY B 1 67 ? 8.162 0.399 4.497 1.00 19.68 60 GLY A C 1
ATOM 2898 O O . GLY B 1 67 ? 7.981 1.494 3.966 1.00 16.85 60 GLY A O 1
ATOM 2902 N N . LEU B 1 68 ? 8.546 0.285 5.770 1.00 20.73 61 LEU A N 1
ATOM 2903 C CA . LEU B 1 68 ? 8.855 1.470 6.564 1.00 18.08 61 LEU A CA 1
ATOM 2904 C C . LEU B 1 68 ? 10.031 2.215 5.957 1.00 16.31 61 LEU A C 1
ATOM 2905 O O . LEU B 1 68 ? 10.015 3.449 5.818 1.00 19.05 61 LEU A O 1
ATOM 2921 N N . GLU B 1 69 ? 11.065 1.468 5.568 1.00 18.21 62 GLU A N 1
ATOM 2922 C CA . GLU B 1 69 ? 12.260 2.087 5.026 1.00 20.36 62 GLU A CA 1
ATOM 2923 C C . GLU B 1 69 ? 12.034 2.556 3.597 1.00 22.18 62 GLU A C 1
ATOM 2924 O O . GLU B 1 69 ? 12.549 3.605 3.205 1.00 21.79 62 GLU A O 1
ATOM 2936 N N . ILE B 1 70 ? 11.212 1.841 2.827 1.00 18.25 63 ILE A N 1
ATOM 2937 C CA . ILE B 1 70 ? 10.807 2.358 1.521 1.00 18.81 63 ILE A CA 1
ATOM 2938 C C . ILE B 1 70 ? 10.069 3.681 1.681 1.00 18.91 63 ILE A C 1
ATOM 2939 O O . ILE B 1 70 ? 10.237 4.610 0.884 1.00 18.37 63 ILE A O 1
ATOM 2955 N N . CYS B 1 71 ? 9.202 3.782 2.700 1.00 17.44 64 CYS A N 1
ATOM 2956 C CA . CYS B 1 71 ? 8.422 5.001 2.891 1.00 16.75 64 CYS A CA 1
ATOM 2957 C C . CYS B 1 71 ? 9.334 6.202 3.096 1.00 16.96 64 CYS A C 1
ATOM 2958 O O . CYS B 1 71 ? 9.184 7.208 2.423 1.00 16.62 64 CYS A O 1
ATOM 2966 N N . ARG B 1 72 ? 10.317 6.089 3.996 1.00 17.48 65 ARG A N 1
ATOM 2967 C CA . ARG B 1 72 ? 11.236 7.183 4.274 1.00 19.82 65 ARG A CA 1
ATOM 2968 C C . ARG B 1 72 ? 12.029 7.577 3.032 1.00 21.01 65 ARG A C 1
ATOM 2969 O O . ARG B 1 72 ? 12.221 8.766 2.765 1.00 22.39 65 ARG A O 1
ATOM 2990 N N . LYS B 1 73 ? 12.454 6.600 2.246 1.00 22.98 66 LYS A N 1
ATOM 2991 C CA . LYS B 1 73 ? 13.249 6.906 1.056 1.00 20.86 66 LYS A CA 1
ATOM 2992 C C . LYS B 1 73 ? 12.417 7.601 -0.007 1.00 28.13 66 LYS A C 1
ATOM 2993 O O . LYS B 1 73 ? 12.872 8.570 -0.629 1.00 25.20 66 LYS A O 1
ATOM 3012 N N . ILE B 1 74 ? 11.186 7.150 -0.218 1.00 21.82 67 ILE A N 1
ATOM 3013 C CA . ILE B 1 74 ? 10.307 7.875 -1.123 1.00 21.24 67 ILE A CA 1
ATOM 3014 C C . ILE B 1 74 ? 10.118 9.306 -0.649 1.00 24.16 67 ILE A C 1
ATOM 3015 O O . ILE B 1 74 ? 10.213 10.252 -1.436 1.00 24.54 67 ILE A O 1
ATOM 3031 N N . ARG B 1 75 ? 9.833 9.492 0.637 1.00 21.06 68 ARG A N 1
ATOM 3032 C CA . ARG B 1 75 ? 9.460 10.820 1.115 1.00 19.77 68 ARG A CA 1
ATOM 3033 C C . ARG B 1 75 ? 10.634 11.787 1.090 1.00 25.00 68 ARG A C 1
ATOM 3034 O O . ARG B 1 75 ? 10.420 13.006 1.089 1.00 28.13 68 ARG A O 1
ATOM 3055 N N . GLN B 1 76 ? 11.862 11.279 1.073 1.00 21.95 69 GLN A N 1
ATOM 3056 C CA . GLN B 1 76 ? 13.003 12.161 0.841 1.00 28.43 69 GLN A CA 1
ATOM 3057 C C . GLN B 1 76 ? 12.867 12.879 -0.494 1.00 32.26 69 GLN A C 1
ATOM 3058 O O . GLN B 1 76 ? 13.257 14.045 -0.629 1.00 43.35 69 GLN A O 1
ATOM 3072 N N . GLN B 1 77 ? 12.350 12.177 -1.504 1.00 33.72 70 GLN A N 1
ATOM 3073 C CA . GLN B 1 77 ? 12.386 12.625 -2.890 1.00 24.41 70 GLN A CA 1
ATOM 3074 C C . GLN B 1 77 ? 11.058 13.180 -3.395 1.00 26.86 70 GLN A C 1
ATOM 3075 O O . GLN B 1 77 ? 11.061 13.966 -4.351 1.00 29.32 70 GLN A O 1
ATOM 3089 N N . GLN B 1 78 ? 9.934 12.786 -2.796 1.00 24.84 71 GLN A N 1
ATOM 3090 C CA . GLN B 1 78 ? 8.618 13.089 -3.337 1.00 24.65 71 GLN A CA 1
ATOM 3091 C C . GLN B 1 78 ? 7.632 13.369 -2.223 1.00 23.97 71 GLN A C 1
ATOM 3092 O O . GLN B 1 78 ? 7.781 12.892 -1.099 1.00 23.26 71 GLN A O 1
ATOM 3106 N N . SER B 1 79 ? 6.583 14.095 -2.576 1.00 28.79 72 SER A N 1
ATOM 3107 C CA A SER B 1 79 ? 5.459 14.317 -1.676 0.02 40.16 72 SER A CA 1
ATOM 3108 C CA B SER B 1 79 ? 5.458 14.320 -1.681 0.98 28.33 72 SER A CA 1
ATOM 3109 C C . SER B 1 79 ? 4.364 13.275 -1.853 1.00 23.08 72 SER A C 1
ATOM 3110 O O . SER B 1 79 ? 3.328 13.356 -1.180 1.00 25.34 72 SER A O 1
ATOM 3123 N N . THR B 1 80 ? 4.579 12.295 -2.725 1.00 19.24 73 THR A N 1
ATOM 3124 C CA . THR B 1 80 ? 3.557 11.315 -3.070 1.00 17.39 73 THR A CA 1
ATOM 3125 C C . THR B 1 80 ? 2.877 10.716 -1.852 1.00 18.59 73 THR A C 1
ATOM 3126 O O . THR B 1 80 ? 3.560 10.223 -0.946 1.00 17.57 73 THR A O 1
ATOM 3137 N N . PRO B 1 81 ? 1.544 10.676 -1.803 1.00 15.60 74 PRO A N 1
ATOM 3138 C CA . PRO B 1 81 ? 0.863 10.035 -0.675 1.00 14.66 74 PRO A CA 1
ATOM 3139 C C . PRO B 1 81 ? 1.203 8.559 -0.538 1.00 13.64 74 PRO A C 1
ATOM 3140 O O . PRO B 1 81 ? 1.357 7.833 -1.525 1.00 16.08 74 PRO A O 1
ATOM 3151 N N . ILE B 1 82 ? 1.351 8.123 0.712 1.00 16.24 75 ILE A N 1
ATOM 3152 C CA . ILE B 1 82 ? 1.735 6.752 1.033 1.00 13.31 75 ILE A CA 1
ATOM 3153 C C . ILE B 1 82 ? 0.810 6.219 2.111 1.00 14.10 75 ILE A C 1
ATOM 3154 O O . ILE B 1 82 ? 0.581 6.891 3.120 1.00 15.04 75 ILE A O 1
ATOM 3170 N N . ILE B 1 83 ? 0.314 4.997 1.923 1.00 12.23 76 ILE A N 1
ATOM 3171 C CA . ILE B 1 83 ? -0.384 4.241 2.956 1.00 13.04 76 ILE A CA 1
ATOM 3172 C C . ILE B 1 83 ? 0.424 2.986 3.231 1.00 15.25 76 ILE A C 1
ATOM 3173 O O . ILE B 1 83 ? 0.744 2.248 2.301 1.00 14.82 76 ILE A O 1
ATOM 3189 N N . ILE B 1 84 ? 0.754 2.726 4.501 1.00 12.28 77 ILE A N 1
ATOM 3190 C CA . ILE B 1 84 ? 1.351 1.452 4.907 1.00 12.60 77 ILE A CA 1
ATOM 3191 C C . ILE B 1 84 ? 0.256 0.531 5.421 1.00 14.94 77 ILE A C 1
ATOM 3192 O O . ILE B 1 84 ? -0.612 0.967 6.182 1.00 16.41 77 ILE A O 1
ATOM 3208 N N . ILE B 1 85 ? 0.264 -0.733 4.978 1.00 15.31 78 ILE A N 1
ATOM 3209 C CA . ILE B 1 85 ? -0.651 -1.745 5.504 1.00 16.60 78 ILE A CA 1
ATOM 3210 C C . ILE B 1 85 ? 0.192 -2.835 6.139 1.00 20.08 78 ILE A C 1
ATOM 3211 O O . ILE B 1 85 ? 1.319 -3.105 5.705 1.00 20.14 78 ILE A O 1
ATOM 3227 N N . THR B 1 86 ? -0.333 -3.460 7.181 1.00 21.66 79 THR A N 1
ATOM 3228 C CA . THR B 1 86 ? 0.472 -4.493 7.808 1.00 21.28 79 THR A CA 1
ATOM 3229 C C . THR B 1 86 ? -0.397 -5.490 8.558 1.00 27.84 79 THR A C 1
ATOM 3230 O O . THR B 1 86 ? -1.452 -5.138 9.096 1.00 23.54 79 THR A O 1
ATOM 3241 N N . ALA B 1 87 ? 0.087 -6.739 8.607 1.00 25.83 80 ALA A N 1
ATOM 3242 C CA . ALA B 1 87 ? -0.587 -7.766 9.392 1.00 28.69 80 ALA A CA 1
ATOM 3243 C C . ALA B 1 87 ? -0.438 -7.508 10.879 1.00 23.36 80 ALA A C 1
ATOM 3244 O O . ALA B 1 87 ? -1.356 -7.791 11.662 1.00 30.51 80 ALA A O 1
ATOM 3251 N N . LYS B 1 88 ? 0.717 -6.979 11.298 1.00 23.92 81 LYS A N 1
ATOM 3252 C CA . LYS B 1 88 ? 1.052 -6.845 12.702 1.00 29.56 81 LYS A CA 1
ATOM 3253 C C . LYS B 1 88 ? 1.722 -5.505 12.914 1.00 33.38 81 LYS A C 1
ATOM 3254 O O . LYS B 1 88 ? 2.467 -5.032 12.052 1.00 29.29 81 LYS A O 1
ATOM 3273 N N . SER B 1 89 ? 1.420 -4.890 14.048 1.00 34.33 82 SER A N 1
ATOM 3274 C CA A SER B 1 89 ? 1.985 -3.595 14.392 0.52 41.56 82 SER A CA 1
ATOM 3275 C CA B SER B 1 89 ? 2.001 -3.601 14.395 0.48 40.59 82 SER A CA 1
ATOM 3276 C C . SER B 1 89 ? 1.425 -3.111 15.717 1.00 34.80 82 SER A C 1
ATOM 3277 O O . SER B 1 89 ? 0.234 -3.293 15.991 1.00 49.31 82 SER A O 1
ATOM 3291 N N . ASP B 1 90 ? 2.274 -2.498 16.539 1.00 27.19 83 ASP A N 1
ATOM 3292 C CA . ASP B 1 90 ? 1.871 -1.881 17.787 1.00 27.18 83 ASP A CA 1
ATOM 3293 C C . ASP B 1 90 ? 1.913 -0.366 17.605 1.00 23.71 83 ASP A C 1
ATOM 3294 O O . ASP B 1 90 ? 2.106 0.131 16.495 1.00 27.11 83 ASP A O 1
ATOM 3303 N N . THR B 1 91 ? 1.725 0.384 18.698 1.00 29.75 84 THR A N 1
ATOM 3304 C CA . THR B 1 91 ? 1.658 1.837 18.566 1.00 32.07 84 THR A CA 1
ATOM 3305 C C . THR B 1 91 ? 2.987 2.416 18.091 1.00 24.58 84 THR A C 1
ATOM 3306 O O . THR B 1 91 ? 2.998 3.352 17.282 1.00 24.48 84 THR A O 1
ATOM 3317 N N . TYR B 1 92 ? 4.117 1.855 18.542 1.00 23.79 85 TYR A N 1
ATOM 3318 C CA . TYR B 1 92 ? 5.426 2.334 18.088 1.00 25.32 85 TYR A CA 1
ATOM 3319 C C . TYR B 1 92 ? 5.581 2.199 16.582 1.00 25.23 85 TYR A C 1
ATOM 3320 O O . TYR B 1 92 ? 6.088 3.112 15.908 1.00 22.17 85 TYR A O 1
ATOM 3338 N N . ASP B 1 93 ? 5.156 1.063 16.027 1.00 21.65 86 ASP A N 1
ATOM 3339 C CA . ASP B 1 93 ? 5.243 0.871 14.585 1.00 24.18 86 ASP A CA 1
ATOM 3340 C C . ASP B 1 93 ? 4.413 1.906 13.842 1.00 17.38 86 ASP A C 1
ATOM 3341 O O . ASP B 1 93 ? 4.867 2.469 12.836 1.00 18.50 86 ASP A O 1
ATOM 3350 N N . LYS B 1 94 ? 3.196 2.172 14.335 1.00 18.65 87 LYS A N 1
ATOM 3351 C CA . LYS B 1 94 ? 2.315 3.140 13.695 1.00 17.55 87 LYS A CA 1
ATOM 3352 C C . LYS B 1 94 ? 2.943 4.523 13.720 1.00 17.23 87 LYS A C 1
ATOM 3353 O O . LYS B 1 94 ? 2.930 5.251 12.720 1.00 17.92 87 LYS A O 1
ATOM 3372 N N . VAL B 1 95 ? 3.473 4.913 14.880 1.00 18.14 88 VAL A N 1
ATOM 3373 C CA . VAL B 1 95 ? 4.041 6.245 15.028 1.00 21.03 88 VAL A CA 1
ATOM 3374 C C . VAL B 1 95 ? 5.254 6.387 14.120 1.00 19.02 88 VAL A C 1
ATOM 3375 O O . VAL B 1 95 ? 5.418 7.386 13.424 1.00 17.89 88 VAL A O 1
ATOM 3388 N N . ALA B 1 96 ? 6.098 5.355 14.074 1.00 18.84 89 ALA A N 1
ATOM 3389 C CA . ALA B 1 96 ? 7.246 5.399 13.173 1.00 17.41 89 ALA A CA 1
ATOM 3390 C C . ALA B 1 96 ? 6.812 5.565 11.722 1.00 17.35 89 ALA A C 1
ATOM 3391 O O . ALA B 1 96 ? 7.407 6.346 10.973 1.00 19.43 89 ALA A O 1
ATOM 3398 N N . GLY B 1 97 ? 5.809 4.798 11.287 1.00 16.10 90 GLY A N 1
ATOM 3399 C CA . GLY B 1 97 ? 5.376 4.884 9.900 1.00 16.71 90 GLY A CA 1
ATOM 3400 C C . GLY B 1 97 ? 4.853 6.254 9.537 1.00 14.63 90 GLY A C 1
ATOM 3401 O O . GLY B 1 97 ? 5.222 6.822 8.499 1.00 17.34 90 GLY A O 1
ATOM 3405 N N . LEU B 1 98 ? 4.026 6.835 10.412 1.00 15.28 91 LEU A N 1
ATOM 3406 C CA . LEU B 1 98 ? 3.473 8.155 10.134 1.00 17.10 91 LEU A CA 1
ATOM 3407 C C . LEU B 1 98 ? 4.566 9.210 10.199 1.00 15.99 91 LEU A C 1
ATOM 3408 O O . LEU B 1 98 ? 4.635 10.095 9.342 1.00 17.24 91 LEU A O 1
ATOM 3424 N N . ASP B 1 99 ? 5.495 9.075 11.148 1.00 16.51 92 ASP A N 1
ATOM 3425 C CA . ASP B 1 99 ? 6.576 10.048 11.274 1.00 16.31 92 ASP A CA 1
ATOM 3426 C C . ASP B 1 99 ? 7.540 9.980 10.100 1.00 16.90 92 ASP A C 1
ATOM 3427 O O . ASP B 1 99 ? 8.153 10.993 9.735 1.00 23.19 92 ASP A O 1
ATOM 3436 N N . TYR B 1 100 ? 7.697 8.798 9.502 1.00 16.79 93 TYR A N 1
ATOM 3437 C CA . TYR B 1 100 ? 8.566 8.634 8.346 1.00 18.55 93 TYR A CA 1
ATOM 3438 C C . TYR B 1 100 ? 7.921 9.085 7.040 1.00 18.79 93 TYR A C 1
ATOM 3439 O O . TYR B 1 100 ? 8.567 9.021 5.986 1.00 21.75 93 TYR A O 1
ATOM 3457 N N . GLY B 1 101 ? 6.670 9.510 7.067 1.00 16.18 94 GLY A N 1
ATOM 3458 C CA . GLY B 1 101 ? 6.076 10.109 5.895 1.00 22.53 94 GLY A CA 1
ATOM 3459 C C . GLY B 1 101 ? 4.771 9.500 5.468 1.00 16.30 94 GLY A C 1
ATOM 3460 O O . GLY B 1 101 ? 4.137 10.044 4.563 1.00 19.03 94 GLY A O 1
ATOM 3464 N N . ALA B 1 102 ? 4.332 8.402 6.096 1.00 13.95 95 ALA A N 1
ATOM 3465 C CA . ALA B 1 102 ? 3.067 7.802 5.705 1.00 15.72 95 ALA A CA 1
ATOM 3466 C C . ALA B 1 102 ? 1.904 8.729 6.040 1.00 16.87 95 ALA A C 1
ATOM 3467 O O . ALA B 1 102 ? 1.905 9.411 7.066 1.00 17.98 95 ALA A O 1
ATOM 3474 N N . ASP B 1 103 ? 0.921 8.768 5.142 1.00 13.65 96 ASP A N 1
ATOM 3475 C CA . ASP B 1 103 ? -0.317 9.518 5.377 1.00 13.91 96 ASP A CA 1
ATOM 3476 C C . ASP B 1 103 ? -1.365 8.716 6.123 1.00 17.03 96 ASP A C 1
ATOM 3477 O O . ASP B 1 103 ? -2.263 9.297 6.748 1.00 17.34 96 ASP A O 1
ATOM 3486 N N . ASP B 1 104 ? -1.300 7.401 6.066 1.00 14.42 97 ASP A N 1
ATOM 3487 C CA . ASP B 1 104 ? -2.158 6.536 6.854 1.00 14.34 97 ASP A CA 1
ATOM 3488 C C . ASP B 1 104 ? -1.426 5.221 7.069 1.00 14.21 97 ASP A C 1
ATOM 3489 O O . ASP B 1 104 ? -0.425 4.929 6.412 1.00 15.68 97 ASP A O 1
ATOM 3498 N N . TYR B 1 105 ? -1.929 4.434 8.016 1.00 13.86 98 TYR A N 1
ATOM 3499 C CA . TYR B 1 105 ? -1.284 3.231 8.510 1.00 16.90 98 TYR A CA 1
ATOM 3500 C C . TYR B 1 105 ? -2.426 2.338 8.938 1.00 19.86 98 TYR A C 1
ATOM 3501 O O . TYR B 1 105 ? -3.223 2.748 9.789 1.00 18.26 98 TYR A O 1
ATOM 3519 N N . ILE B 1 106 ? -2.569 1.182 8.301 1.00 15.78 99 ILE A N 1
ATOM 3520 C CA . ILE B 1 106 ? -3.736 0.325 8.500 1.00 15.00 99 ILE A CA 1
ATOM 3521 C C . ILE B 1 106 ? -3.277 -1.076 8.893 1.00 17.65 99 ILE A C 1
ATOM 3522 O O . ILE B 1 106 ? -2.411 -1.659 8.229 1.00 18.50 99 ILE A O 1
ATOM 3538 N N . VAL B 1 107 ? -3.861 -1.635 9.971 1.00 19.12 100 VAL A N 1
ATOM 3539 C CA . VAL B 1 107 ? -3.528 -2.990 10.425 1.00 22.51 100 VAL A CA 1
ATOM 3540 C C . VAL B 1 107 ? -4.625 -3.957 10.015 1.00 16.32 100 VAL A C 1
ATOM 3541 O O . VAL B 1 107 ? -5.817 -3.671 10.193 1.00 22.90 100 VAL A O 1
ATOM 3554 N N . LYS B 1 108 ? -4.219 -5.120 9.504 1.00 17.82 101 LYS A N 1
ATOM 3555 C CA . LYS B 1 108 ? -5.138 -6.168 9.123 1.00 20.38 101 LYS A CA 1
ATOM 3556 C C . LYS B 1 108 ? -5.791 -6.754 10.374 1.00 26.58 101 LYS A C 1
ATOM 3557 O O . LYS B 1 108 ? -5.183 -6.817 11.445 1.00 24.42 101 LYS A O 1
ATOM 3576 N N . PRO B 1 109 ? -7.049 -7.174 10.275 1.00 23.51 102 PRO A N 1
ATOM 3577 C CA . PRO B 1 109 ? -7.883 -7.148 9.085 1.00 25.43 102 PRO A CA 1
ATOM 3578 C C . PRO B 1 109 ? -8.518 -5.801 8.925 1.00 23.37 102 PRO A C 1
ATOM 3579 O O . PRO B 1 109 ? -8.864 -5.152 9.923 1.00 26.43 102 PRO A O 1
ATOM 3590 N N . PHE B 1 110 ? -8.659 -5.380 7.684 1.00 21.58 103 PHE A N 1
ATOM 3591 C CA . PHE B 1 110 ? -9.418 -4.184 7.369 1.00 20.66 103 PHE A CA 1
ATOM 3592 C C . PHE B 1 110 ? -10.382 -4.493 6.241 1.00 23.81 103 PHE A C 1
ATOM 3593 O O . PHE B 1 110 ? -10.145 -5.377 5.424 1.00 25.59 103 PHE A O 1
ATOM 3610 N N . ASP B 1 111 ? -11.480 -3.757 6.218 1.00 22.73 104 ASP A N 1
ATOM 3611 C CA . ASP B 1 111 ? -12.440 -3.887 5.140 1.00 27.16 104 ASP A CA 1
ATOM 3612 C C . ASP B 1 111 ? -12.011 -2.985 4.001 1.00 20.65 104 ASP A C 1
ATOM 3613 O O . ASP B 1 111 ? -11.513 -1.872 4.210 1.00 22.25 104 ASP A O 1
ATOM 3622 N N . ILE B 1 112 ? -12.171 -3.500 2.781 1.00 21.16 105 ILE A N 1
ATOM 3623 C CA . ILE B 1 112 ? -11.762 -2.758 1.598 1.00 15.76 105 ILE A CA 1
ATOM 3624 C C . ILE B 1 112 ? -12.456 -1.397 1.539 1.00 17.96 105 ILE A C 1
ATOM 3625 O O . ILE B 1 112 ? -11.867 -0.409 1.084 1.00 19.46 105 ILE A O 1
ATOM 3641 N N . GLU B 1 113 ? -13.696 -1.315 2.016 1.00 23.67 106 GLU A N 1
ATOM 3642 C CA . GLU B 1 113 ? -14.406 -0.042 1.990 1.00 23.44 106 GLU A CA 1
ATOM 3643 C C . GLU B 1 113 ? -13.703 1.026 2.825 1.00 20.33 106 GLU A C 1
ATOM 3644 O O . GLU B 1 113 ? -13.724 2.209 2.466 1.00 21.26 106 GLU A O 1
ATOM 3656 N N . GLU B 1 114 ? -13.076 0.639 3.933 1.00 21.80 107 GLU A N 1
ATOM 3657 C CA . GLU B 1 114 ? -12.316 1.607 4.716 1.00 22.15 107 GLU A CA 1
ATOM 3658 C C . GLU B 1 114 ? -11.066 2.056 3.972 1.00 18.24 107 GLU A C 1
ATOM 3659 O O . GLU B 1 114 ? -10.740 3.248 3.949 1.00 16.58 107 GLU A O 1
ATOM 3671 N N . LEU B 1 115 ? -10.334 1.110 3.363 1.00 18.50 108 LEU A N 1
ATOM 3672 C CA . LEU B 1 115 ? -9.172 1.500 2.578 1.00 19.79 108 LEU A CA 1
ATOM 3673 C C . LEU B 1 115 ? -9.572 2.477 1.478 1.00 17.05 108 LEU A C 1
ATOM 3674 O O . LEU B 1 115 ? -8.929 3.518 1.291 1.00 18.40 108 LEU A O 1
ATOM 3690 N N . LEU B 1 116 ? -10.660 2.182 0.764 1.00 20.93 109 LEU A N 1
ATOM 3691 C CA . LEU B 1 116 ? -11.053 3.040 -0.345 1.00 17.86 109 LEU A CA 1
ATOM 3692 C C . LEU B 1 116 ? -11.443 4.439 0.144 1.00 15.14 109 LEU A C 1
ATOM 3693 O O . LEU B 1 116 ? -11.133 5.434 -0.524 1.00 17.21 109 LEU A O 1
ATOM 3709 N N . ALA B 1 117 ? -12.121 4.525 1.297 1.00 20.63 110 ALA A N 1
ATOM 3710 C CA . ALA B 1 117 ? -12.504 5.821 1.859 1.00 17.09 110 ALA A CA 1
ATOM 3711 C C . ALA B 1 117 ? -11.285 6.608 2.316 1.00 18.40 110 ALA A C 1
ATOM 3712 O O . ALA B 1 117 ? -11.253 7.833 2.183 1.00 20.69 110 ALA A O 1
ATOM 3719 N N . ARG B 1 118 ? -10.274 5.926 2.852 1.00 17.17 111 ARG A N 1
ATOM 3720 C CA . ARG B 1 118 ? -9.080 6.623 3.294 1.00 13.03 111 ARG A CA 1
ATOM 3721 C C . ARG B 1 118 ? -8.250 7.104 2.108 1.00 17.72 111 ARG A C 1
ATOM 3722 O O . ARG B 1 118 ? -7.647 8.183 2.154 1.00 21.31 111 ARG A O 1
ATOM 3743 N N . ILE B 1 119 ? -8.249 6.337 1.024 1.00 17.31 112 ILE A N 1
ATOM 3744 C CA . ILE B 1 119 ? -7.648 6.817 -0.219 1.00 18.10 112 ILE A CA 1
ATOM 3745 C C . ILE B 1 119 ? -8.359 8.078 -0.682 1.00 17.74 112 ILE A C 1
ATOM 3746 O O . ILE B 1 119 ? -7.727 9.072 -1.049 1.00 20.71 112 ILE A O 1
ATOM 3762 N N . ARG B 1 120 ? -9.690 8.034 -0.718 1.00 20.21 113 ARG A N 1
ATOM 3763 C CA . ARG B 1 120 ? -10.456 9.207 -1.129 1.00 22.45 113 ARG A CA 1
ATOM 3764 C C . ARG B 1 120 ? -10.100 10.413 -0.275 1.00 22.20 113 ARG A C 1
ATOM 3765 O O . ARG B 1 120 ? -9.869 11.506 -0.808 1.00 23.06 113 ARG A O 1
ATOM 3786 N N . ALA B 1 121 ? -10.018 10.225 1.050 1.00 19.11 114 ALA A N 1
ATOM 3787 C CA . ALA B 1 121 ? -9.783 11.338 1.964 1.00 18.28 114 ALA A CA 1
ATOM 3788 C C . ALA B 1 121 ? -8.427 11.972 1.713 1.00 20.31 114 ALA A C 1
ATOM 3789 O O . ALA B 1 121 ? -8.273 13.191 1.815 1.00 23.29 114 ALA A O 1
ATOM 3796 N N . ILE B 1 122 ? -7.420 11.145 1.439 1.00 17.62 115 ILE A N 1
ATOM 3797 C CA . ILE B 1 122 ? -6.087 11.661 1.151 1.00 22.28 115 ILE A CA 1
ATOM 3798 C C . ILE B 1 122 ? -6.063 12.379 -0.194 1.00 21.73 115 ILE A C 1
ATOM 3799 O O . ILE B 1 122 ? -5.524 13.486 -0.318 1.00 28.80 115 ILE A O 1
ATOM 3815 N N . LEU B 1 123 ? -6.654 11.778 -1.224 1.00 22.20 116 LEU A N 1
ATOM 3816 C CA . LEU B 1 123 ? -6.572 12.372 -2.549 1.00 25.18 116 LEU A CA 1
ATOM 3817 C C . LEU B 1 123 ? -7.390 13.650 -2.673 1.00 28.27 116 LEU A C 1
ATOM 3818 O O . LEU B 1 123 ? -7.081 14.471 -3.543 1.00 28.25 116 LEU A O 1
ATOM 3834 N N . ARG B 1 124 ? -8.414 13.840 -1.832 1.00 26.30 117 ARG A N 1
ATOM 3835 C CA . ARG B 1 124 ? -9.193 15.077 -1.876 1.00 31.25 117 ARG A CA 1
ATOM 3836 C C . ARG B 1 124 ? -8.292 16.297 -1.805 1.00 32.05 117 ARG A C 1
ATOM 3837 O O . ARG B 1 124 ? -8.569 17.323 -2.439 1.00 38.45 117 ARG A O 1
ATOM 3858 N N . ARG B 1 125 ? -7.226 16.212 -1.014 1.00 30.81 118 ARG A N 1
ATOM 3859 C CA . ARG B 1 125 ? -6.387 17.366 -0.718 1.00 35.33 118 ARG A CA 1
ATOM 3860 C C . ARG B 1 125 ? -5.240 17.540 -1.696 1.00 46.74 118 ARG A C 1
ATOM 3861 O O . ARG B 1 125 ? -4.447 18.476 -1.546 1.00 84.75 118 ARG A O 1
ATOM 3882 N N . GLN B 1 126 ? -5.144 16.675 -2.692 1.00 28.64 119 GLN A N 1
ATOM 3883 C CA . GLN B 1 126 ? -4.093 16.772 -3.683 1.00 37.13 119 GLN A CA 1
ATOM 3884 C C . GLN B 1 126 ? -4.603 17.556 -4.879 1.00 49.63 119 GLN A C 1
ATOM 3885 O O . GLN B 1 126 ? -5.755 17.403 -5.290 1.00 47.73 119 GLN A O 1
#

Radius of gyration: 18.05 Å; Cα contacts (8 Å, |Δi|>4): 461; chains: 2; bounding box: 42×48×46 Å

Nearest PDB structures (foldseek):
  6is2-assembly1_A  TM=1.004E+00  e=5.183E-22  Staphylococcus aureus RF122
  8fk2-assembly1_B  TM=9.864E-01  e=1.143E-15  Streptococcus mutans UA159
  7m0s-assembly1_A  TM=9.704E-01  e=1.736E-13  Acinetobacter sp. 25977_8
  4kfc-assembly1_B  TM=9.562E-01  e=1.537E-12  Escherichia coli K-12
  1xhf-assembly1_A  TM=9.526E-01  e=3.398E-12  Escherichia coli

Organism: Staphylococcus aureus (strain bovine RF122 / ET3-1) (NCBI:txid273036)

Sequence (240 aa):
HHHTQILIVEDEQNLARFLELELTHENYNVDTEYDGQDGLDKALSHYYDLIILDLMLPSINGLEICRKIRQQQSTPIIIITAKSDTYDKVAGLDYGADDYIVKPFDIEELLARIRAILRRQHTQILIVEDEQNLARFLELELTHENYNVDTEYDGQDGLDKALSHYYDLIILDLMLPSINGLEICRKIRQQQSSTPIIIITAKSSDTYDKVAGLDYGADDYIVKPFDIEELLARIRAILRRQ

Solvent-accessible surface area: 11143 Å² total; per-residue (Å²): 140,187,105,36,29,0,0,0,0,0,60,92,86,103,32,1,124,94,0,72,103,47,0,64,117,70,103,27,73,19,46,29,37,94,34,0,75,72,0,9,74,67,0,63,91,82,149,5,38,0,0,0,0,10,9,127,20,62,89,26,60,0,31,54,0,0,104,75,0,60,129,124,55,81,14,6,0,0,0,0,3,81,43,74,74,25,152,47,36,21,30,0,0,70,81,5,0,21,5,6,10,47,41,139,38,63,26,87,20,0,5,0,14,0,73,3,24,32,106,70,128,178,44,52,0,0,0,0,2,59,91,124,125,28,2,127,88,0,50,90,57,0,71,147,77,108,28,80,20,50,27,32,104,34,0,74,73,0,11,73,77,0,78,93,80,149,4,33,0,1,0,0,4,18,119,18,57,91,29,50,0,30,52,0,0,105,90,0,56,132,126,41,74,12,4,0,0,0,0,0,51,167,29,81,33,186,54,44,24,28,0,0,67,62,2,0,20,5,6,10,46,51,135,37,70,25,71,15,0,15,0,13,0,84,3,23,35,111,78,119

Foldseek 3Di:
DDAAEEEEAAQPVVVVVVLCVVVVVVVYHYDYHNALVVSLVCPVVDDHQEYEAEQCGHPDGRLVSLLVSVVPDLRAYEYEYQDPDPVVQVSSVVSRHPYYYYPPDDVVVVVVVVVVVSVVD/DAEEEEAAQPVVVQVVLCVVVVVVVYHYDYHNALVVSLVVCVVDPGQEYEAEQDGHPDGRLVSLLVSVVPDLRAYEYEYQDDDPVRQVSSVVSRHPYYYYPPDDVVVVVVSSVVVSVVD

InterPro domains:
  IPR001789 Signal transduction response regulator, receiver domain [PF00072] (4-113)
  IPR001789 Signal transduction response regulator, receiver domain [PS50110] (3-116)
  IPR001789 Signal transduction response regulator, receiver domain [SM00448] (2-112)
  IPR001867 OmpR/PhoB-type DNA-binding domain [PF00486] (143-217)
  IPR001867 OmpR/PhoB-type DNA-binding domain [PS51755] (122-219)
  IPR001867 OmpR/PhoB-type DNA-binding domain [SM00862] (143-218)
  IPR001867 OmpR/PhoB-type DNA-binding domain [cd00383] (130-218)
  IPR011006 CheY-like superfamily [SSF52172] (3-118)
  IPR016032 Signal transduction response regulator, C-terminal effector [SSF46894] (119-218)
  IPR036388 Winged helix-like DNA-binding domain superfamily [G3DSA:1.10.10.10] (117-219)
  IPR039420 Transcriptional regulatory protein WalR-like [PTHR48111] (1-216)

CATH classification: 3.40.50.2300